Protein AF-A0A3A8Z1M3-F1 (afdb_monomer_lite)

Structure (mmCIF, N/CA/C/O backbone):
data_AF-A0A3A8Z1M3-F1
#
_entry.id   AF-A0A3A8Z1M3-F1
#
loop_
_atom_site.group_PDB
_atom_site.id
_atom_site.type_symbol
_atom_site.label_atom_id
_atom_site.label_alt_id
_atom_site.label_comp_id
_atom_site.label_asym_id
_atom_site.label_entity_id
_atom_site.label_seq_id
_atom_site.pdbx_PDB_ins_code
_atom_site.Cartn_x
_atom_site.Cartn_y
_atom_site.Cartn_z
_atom_site.occupancy
_atom_site.B_iso_or_equiv
_atom_site.auth_seq_id
_atom_site.auth_comp_id
_atom_site.auth_asym_id
_atom_site.auth_atom_id
_atom_site.pdbx_PDB_model_num
ATOM 1 N N . MET A 1 1 ? -2.201 -21.853 22.197 1.00 28.38 1 MET A N 1
ATOM 2 C CA . MET A 1 1 ? -1.448 -22.737 21.270 1.00 28.38 1 MET A CA 1
ATOM 3 C C . MET A 1 1 ? -2.271 -23.208 20.058 1.00 28.38 1 MET A C 1
ATOM 5 O O . MET A 1 1 ? -1.716 -23.280 18.970 1.00 28.38 1 MET A O 1
ATOM 9 N N . TYR A 1 2 ? -3.587 -23.453 20.183 1.00 26.78 2 TYR A N 1
ATOM 10 C CA . TYR A 1 2 ? -4.457 -23.833 19.049 1.00 26.78 2 TYR A CA 1
ATOM 11 C C . TYR A 1 2 ? -4.751 -22.705 18.032 1.00 26.78 2 TYR A C 1
ATOM 13 O O . TYR A 1 2 ? -4.869 -22.985 16.842 1.00 26.78 2 TYR A O 1
ATOM 21 N N . ALA A 1 3 ? -4.785 -21.434 18.453 1.00 31.56 3 ALA A N 1
ATOM 22 C CA . ALA A 1 3 ? -4.978 -20.292 17.544 1.00 31.56 3 ALA A CA 1
ATOM 23 C C . ALA A 1 3 ? -3.775 -20.048 16.606 1.00 31.56 3 ALA A C 1
ATOM 25 O O . ALA A 1 3 ? -3.943 -19.676 15.446 1.00 31.56 3 ALA A O 1
ATOM 26 N N . PHE A 1 4 ? -2.560 -20.353 17.077 1.00 35.09 4 PHE A N 1
ATOM 27 C CA . PHE A 1 4 ? -1.316 -20.160 16.325 1.00 35.09 4 PHE A CA 1
ATOM 28 C C . PHE A 1 4 ? -1.238 -21.070 15.085 1.00 35.09 4 PHE A C 1
ATOM 30 O O . PHE A 1 4 ? -0.719 -20.670 14.054 1.00 35.09 4 PHE A O 1
ATOM 37 N N . LYS A 1 5 ? -1.815 -22.281 15.138 1.00 34.81 5 LYS A N 1
ATOM 38 C CA . LYS A 1 5 ? -1.786 -23.246 14.020 1.00 34.81 5 LYS A CA 1
ATOM 39 C C . LYS A 1 5 ? -2.805 -22.964 12.902 1.00 34.81 5 LYS A C 1
ATOM 41 O O . LYS A 1 5 ? -2.634 -23.504 11.811 1.00 34.81 5 LYS A O 1
ATOM 46 N N . ARG A 1 6 ? -3.850 -22.152 13.135 1.00 45.94 6 ARG A N 1
ATOM 47 C CA . ARG A 1 6 ? -4.856 -21.818 12.102 1.00 45.94 6 ARG A CA 1
ATOM 48 C C . ARG A 1 6 ? -4.447 -20.638 11.224 1.00 45.94 6 ARG A C 1
ATOM 50 O O . ARG A 1 6 ? -4.694 -20.715 10.026 1.00 45.94 6 ARG A O 1
ATOM 57 N N . LYS A 1 7 ? -3.783 -19.612 11.781 1.00 49.59 7 LYS A N 1
ATOM 58 C CA . LYS A 1 7 ? -3.344 -18.441 11.000 1.00 49.59 7 LYS A CA 1
ATOM 59 C C . LYS A 1 7 ? -2.420 -18.852 9.845 1.00 49.59 7 LYS A C 1
ATOM 61 O O . LYS A 1 7 ? -2.692 -18.469 8.723 1.00 49.59 7 LYS A O 1
ATOM 66 N N . TYR A 1 8 ? -1.429 -19.725 10.055 1.00 49.62 8 TYR A N 1
ATOM 67 C CA . TYR A 1 8 ? -0.334 -19.904 9.081 1.00 49.62 8 TYR A CA 1
ATOM 68 C C . TYR A 1 8 ? -0.467 -21.036 8.038 1.00 49.62 8 TYR A C 1
ATOM 70 O O . TYR A 1 8 ? 0.373 -21.132 7.144 1.00 49.62 8 TYR A O 1
ATOM 78 N N . LYS A 1 9 ? -1.499 -21.895 8.094 1.00 42.62 9 LYS A N 1
ATOM 79 C CA . LYS A 1 9 ? -1.641 -23.015 7.131 1.00 42.62 9 LYS A CA 1
ATOM 80 C C . LYS A 1 9 ? -2.052 -22.561 5.725 1.00 42.62 9 LYS A C 1
ATOM 82 O O . LYS A 1 9 ? -1.455 -23.002 4.751 1.00 42.62 9 LYS A O 1
ATOM 87 N N . PHE A 1 10 ? -3.033 -21.664 5.626 1.00 46.94 10 PHE A N 1
ATOM 88 C CA . PHE A 1 10 ? -3.436 -21.053 4.349 1.00 46.94 10 PHE A CA 1
ATOM 89 C C . PHE A 1 10 ? -2.338 -20.146 3.780 1.00 46.94 10 PHE A C 1
ATOM 91 O O . PHE A 1 10 ? -2.154 -20.053 2.575 1.00 46.94 10 PHE A O 1
ATOM 98 N N . ILE A 1 11 ? -1.575 -19.533 4.679 1.00 47.22 11 ILE A N 1
ATOM 99 C CA . ILE A 1 11 ? -0.516 -18.562 4.426 1.00 47.22 11 ILE A CA 1
ATOM 100 C C . ILE A 1 11 ? 0.724 -19.195 3.788 1.00 47.22 11 ILE A C 1
ATOM 102 O O . ILE A 1 11 ? 1.218 -18.682 2.789 1.00 47.22 11 ILE A O 1
ATOM 106 N N . LEU A 1 12 ? 1.210 -20.320 4.325 1.00 51.12 12 LEU A N 1
ATOM 107 C CA . LEU A 1 12 ? 2.317 -21.062 3.714 1.00 51.12 12 LEU A CA 1
ATOM 108 C C . LEU A 1 12 ? 1.928 -21.530 2.304 1.00 51.12 12 LEU A C 1
ATOM 110 O O . LEU A 1 12 ? 2.714 -21.400 1.373 1.00 51.12 12 LEU A O 1
ATOM 114 N N . GLY A 1 13 ? 0.683 -21.994 2.139 1.00 48.50 13 GLY A N 1
ATOM 115 C CA . GLY A 1 13 ? 0.117 -22.337 0.834 1.00 48.50 13 GLY A CA 1
ATOM 116 C C . GLY A 1 13 ? 0.082 -21.152 -0.133 1.00 48.50 13 GLY A C 1
ATOM 117 O O . GLY A 1 13 ? 0.336 -21.335 -1.313 1.00 48.50 13 GLY A O 1
ATOM 118 N N . LEU A 1 14 ? -0.152 -19.934 0.357 1.00 50.59 14 LEU A N 1
ATOM 119 C CA . LEU A 1 14 ? -0.207 -18.716 -0.456 1.00 50.59 14 LEU A CA 1
ATOM 120 C C . LEU A 1 14 ? 1.179 -18.178 -0.830 1.00 50.59 14 LEU A C 1
ATOM 122 O O . LEU A 1 14 ? 1.361 -17.753 -1.962 1.00 50.59 14 LEU A O 1
ATOM 126 N N . VAL A 1 15 ? 2.170 -18.257 0.065 1.00 53.66 15 VAL A N 1
ATOM 127 C CA . VAL A 1 15 ? 3.585 -17.991 -0.270 1.00 53.66 15 VAL A CA 1
ATOM 128 C C . VAL A 1 15 ? 4.061 -18.971 -1.340 1.00 53.66 15 VAL A C 1
ATOM 130 O O . VAL A 1 15 ? 4.684 -18.567 -2.316 1.00 53.66 15 VAL A O 1
ATOM 133 N N . ILE A 1 16 ? 3.692 -20.247 -1.200 1.00 54.50 16 ILE A N 1
ATOM 134 C CA . ILE A 1 16 ? 3.940 -21.270 -2.216 1.00 54.50 16 ILE A CA 1
ATOM 135 C C . ILE A 1 16 ? 3.214 -20.919 -3.524 1.00 54.50 16 ILE A C 1
ATOM 137 O O . ILE A 1 16 ? 3.836 -20.995 -4.572 1.00 54.50 16 ILE A O 1
ATOM 141 N N . ILE A 1 17 ? 1.955 -20.466 -3.492 1.00 54.53 17 ILE A N 1
ATOM 142 C CA . ILE A 1 17 ? 1.231 -20.012 -4.694 1.00 54.53 17 ILE A CA 1
ATOM 143 C C . ILE A 1 17 ? 1.895 -18.784 -5.320 1.00 54.53 17 ILE A C 1
ATOM 145 O O . ILE A 1 17 ? 1.982 -18.743 -6.533 1.00 54.53 17 ILE A O 1
ATOM 149 N N . ILE A 1 18 ? 2.398 -17.815 -4.550 1.00 54.50 18 ILE A N 1
ATOM 150 C CA . ILE A 1 18 ? 3.091 -16.630 -5.085 1.00 54.50 18 ILE A CA 1
ATOM 151 C C . ILE A 1 18 ? 4.386 -17.052 -5.786 1.00 54.50 18 ILE A C 1
ATOM 153 O O . ILE A 1 18 ? 4.597 -16.667 -6.933 1.00 54.50 18 ILE A O 1
ATOM 157 N N . ILE A 1 19 ? 5.187 -17.914 -5.151 1.00 54.44 19 ILE A N 1
ATOM 158 C CA . ILE A 1 19 ? 6.416 -18.476 -5.731 1.00 54.44 19 ILE A CA 1
ATOM 159 C C . ILE A 1 19 ? 6.102 -19.320 -6.980 1.00 54.44 19 ILE A C 1
ATOM 161 O O . ILE A 1 19 ? 6.768 -19.173 -7.999 1.00 54.44 19 ILE A O 1
ATOM 165 N N . ILE A 1 20 ? 5.062 -20.163 -6.941 1.00 51.91 20 ILE A N 1
ATOM 166 C CA . ILE A 1 20 ? 4.634 -20.998 -8.078 1.00 51.91 20 ILE A CA 1
ATOM 167 C C . ILE A 1 20 ? 4.018 -20.152 -9.198 1.00 51.91 20 ILE A C 1
ATOM 169 O O . ILE A 1 20 ? 4.255 -20.435 -10.360 1.00 51.91 20 ILE A O 1
ATOM 173 N N . SER A 1 21 ? 3.248 -19.108 -8.890 1.00 51.19 21 SER A N 1
ATOM 174 C CA . SER A 1 21 ? 2.603 -18.222 -9.876 1.00 51.19 21 SER A CA 1
ATOM 175 C C . SER A 1 21 ? 3.580 -17.288 -10.592 1.00 51.19 21 SER A C 1
ATOM 177 O O . SER A 1 21 ? 3.185 -16.575 -11.516 1.00 51.19 21 SER A O 1
ATOM 179 N N . ARG A 1 22 ? 4.836 -17.274 -10.134 1.00 59.62 22 ARG A N 1
ATOM 180 C CA . ARG A 1 22 ? 5.930 -16.451 -10.650 1.00 59.62 22 ARG A CA 1
ATOM 181 C C . ARG A 1 22 ? 7.193 -17.277 -10.921 1.00 59.62 22 ARG A C 1
ATOM 183 O O . ARG A 1 22 ? 8.314 -16.786 -10.806 1.00 59.62 22 ARG A O 1
ATOM 190 N N . TYR A 1 23 ? 7.002 -18.560 -11.237 1.00 53.59 23 TYR A N 1
ATOM 191 C CA . TYR A 1 23 ? 8.073 -19.509 -11.551 1.00 53.59 23 TYR A CA 1
ATOM 192 C C . TYR A 1 23 ? 8.936 -19.056 -12.741 1.00 53.59 23 TYR A C 1
ATOM 194 O O . TYR A 1 23 ? 10.113 -19.397 -12.820 1.00 53.59 23 TYR A O 1
ATOM 202 N N . ASP A 1 24 ? 8.351 -18.264 -13.636 1.00 51.91 24 ASP A N 1
ATOM 203 C CA . ASP A 1 24 ? 8.965 -17.621 -14.791 1.00 51.91 24 ASP A CA 1
ATOM 204 C C . ASP A 1 24 ? 10.125 -16.687 -14.412 1.00 51.91 24 ASP A C 1
ATOM 206 O O . ASP A 1 24 ? 11.154 -16.717 -15.083 1.00 51.91 24 ASP A O 1
ATOM 210 N N . LEU A 1 25 ? 10.036 -15.969 -13.285 1.00 57.38 25 LEU A N 1
ATOM 211 C CA . LEU A 1 25 ? 11.133 -15.129 -12.769 1.00 57.38 25 LEU A CA 1
ATOM 212 C C . LEU A 1 25 ? 12.350 -15.927 -12.282 1.00 57.38 25 LEU A C 1
ATOM 214 O O . LEU A 1 25 ? 13.434 -15.367 -12.156 1.00 57.38 25 LEU A O 1
ATOM 218 N N . ILE A 1 26 ? 12.173 -17.208 -11.951 1.00 55.25 26 ILE A N 1
ATOM 219 C CA . ILE A 1 26 ? 13.226 -18.061 -11.378 1.00 55.25 26 ILE A CA 1
ATOM 220 C C . ILE A 1 26 ? 13.802 -19.009 -12.437 1.00 55.25 26 ILE A C 1
ATOM 222 O O . ILE A 1 26 ? 14.974 -19.369 -12.364 1.00 55.25 26 ILE A O 1
ATOM 226 N N . LEU A 1 27 ? 12.985 -19.437 -13.404 1.00 51.84 27 LEU A N 1
ATOM 227 C CA . LEU A 1 27 ? 13.332 -20.505 -14.345 1.00 51.84 27 LEU A CA 1
ATOM 228 C C . LEU A 1 27 ? 13.769 -20.014 -15.735 1.00 51.84 27 LEU A C 1
ATOM 230 O O . LEU A 1 27 ? 14.362 -20.807 -16.462 1.00 51.84 27 LEU A O 1
ATOM 234 N N . PHE A 1 28 ? 13.518 -18.751 -16.105 1.00 52.72 28 PHE A N 1
ATOM 235 C CA . PHE A 1 28 ? 13.797 -18.230 -17.455 1.00 52.72 28 PHE A CA 1
ATOM 236 C C . PHE A 1 28 ? 14.440 -16.831 -17.454 1.00 52.72 28 PHE A C 1
ATOM 238 O O . PHE A 1 28 ? 13.950 -15.911 -18.104 1.00 52.72 28 PHE A O 1
ATOM 245 N N . SER A 1 29 ? 15.542 -16.657 -16.722 1.00 63.41 29 SER A N 1
ATOM 246 C CA . SER A 1 29 ? 16.314 -15.409 -16.695 1.00 63.41 29 SER A CA 1
ATOM 247 C C . SER A 1 29 ? 17.480 -15.442 -17.689 1.00 63.41 29 SER A C 1
ATOM 249 O O . SER A 1 29 ? 18.547 -15.983 -17.403 1.00 63.41 29 SER A O 1
ATOM 251 N N . GLU A 1 30 ? 17.280 -14.851 -18.869 1.00 71.56 30 GLU A N 1
ATOM 252 C CA . GLU A 1 30 ? 18.369 -14.557 -19.809 1.00 71.56 30 GLU A CA 1
ATOM 253 C C . GLU A 1 30 ? 19.013 -13.194 -19.485 1.00 71.56 30 GLU A C 1
ATOM 255 O O . GLU A 1 30 ? 18.323 -12.297 -18.989 1.00 71.56 30 GLU A O 1
ATOM 260 N N . PRO A 1 31 ? 20.322 -13.007 -19.741 1.00 79.56 31 PRO A N 1
ATOM 261 C CA . PRO A 1 31 ? 20.970 -11.709 -19.579 1.00 79.56 31 PRO A CA 1
ATOM 262 C C . PRO A 1 31 ? 20.366 -10.655 -20.518 1.00 79.56 31 PRO A C 1
ATOM 264 O O . PRO A 1 31 ? 20.176 -10.916 -21.706 1.00 79.56 31 PRO A O 1
ATOM 267 N N . MET A 1 32 ? 20.108 -9.456 -20.000 1.00 80.38 32 MET A N 1
ATOM 268 C CA . MET A 1 32 ? 19.535 -8.319 -20.720 1.00 80.38 32 MET A CA 1
ATOM 269 C C . MET A 1 32 ? 20.421 -7.079 -20.551 1.00 80.38 32 MET A C 1
ATOM 271 O O . MET A 1 32 ? 21.030 -6.867 -19.501 1.00 80.38 32 MET A O 1
ATOM 275 N N . ASP A 1 33 ? 20.467 -6.233 -21.581 1.00 84.88 33 ASP A N 1
ATOM 276 C CA . ASP A 1 33 ? 21.252 -4.988 -21.568 1.00 84.88 33 ASP A CA 1
ATOM 277 C C . ASP A 1 33 ? 20.508 -3.807 -20.914 1.00 84.88 33 ASP A C 1
ATOM 279 O O . ASP A 1 33 ? 21.064 -2.715 -20.775 1.00 84.88 33 ASP A O 1
ATOM 283 N N . ASP A 1 34 ? 19.264 -4.021 -20.480 1.00 82.00 34 ASP A N 1
ATOM 284 C CA . ASP A 1 34 ? 18.470 -3.033 -19.751 1.00 82.00 34 ASP A CA 1
ATOM 285 C C . ASP A 1 34 ? 19.037 -2.776 -18.344 1.00 82.00 34 ASP A C 1
ATOM 287 O O . ASP A 1 34 ? 19.705 -3.620 -17.740 1.00 82.00 34 ASP A O 1
ATOM 291 N N . ARG A 1 35 ? 18.772 -1.585 -17.793 1.00 81.19 35 ARG A N 1
ATOM 292 C CA . ARG A 1 35 ? 19.276 -1.206 -16.461 1.00 81.19 35 ARG A CA 1
ATOM 293 C C . ARG A 1 35 ? 18.534 -1.960 -15.360 1.00 81.19 35 ARG A C 1
ATOM 295 O O . ARG A 1 35 ? 17.362 -2.307 -15.506 1.00 81.19 35 ARG A O 1
ATOM 302 N N . VAL A 1 36 ? 19.166 -2.117 -14.198 1.00 82.44 36 VAL A N 1
ATOM 303 C CA . VAL A 1 36 ? 18.581 -2.852 -13.063 1.00 82.44 36 VAL A CA 1
ATOM 304 C C . VAL A 1 36 ? 17.230 -2.272 -12.634 1.00 82.44 36 VAL A C 1
ATOM 306 O O . VAL A 1 36 ? 16.296 -3.030 -12.375 1.00 82.44 36 VAL A O 1
ATOM 309 N N . GLY A 1 37 ? 17.093 -0.943 -12.559 1.00 75.12 37 GLY A N 1
ATOM 310 C CA . GLY A 1 37 ? 15.830 -0.310 -12.175 1.00 75.12 37 GLY A CA 1
ATOM 311 C C . GLY A 1 37 ? 14.710 -0.579 -13.183 1.00 75.12 37 GLY A C 1
ATOM 312 O O . GLY A 1 37 ? 13.558 -0.771 -12.797 1.00 75.12 37 GLY A O 1
ATOM 313 N N . GLU A 1 38 ? 15.056 -0.652 -14.466 1.00 74.31 38 GLU A N 1
ATOM 314 C CA . GLU A 1 38 ? 14.135 -0.937 -15.567 1.00 74.31 38 GLU A CA 1
ATOM 315 C C . GLU A 1 38 ? 13.658 -2.390 -15.519 1.00 74.31 38 GLU A C 1
ATOM 317 O O . GLU A 1 38 ? 12.454 -2.648 -15.539 1.00 74.31 38 GLU A O 1
ATOM 322 N N . LEU A 1 39 ? 14.593 -3.325 -15.339 1.00 77.81 39 LEU A N 1
ATOM 323 C CA . LEU A 1 39 ? 14.308 -4.750 -15.181 1.00 77.81 39 LEU A CA 1
ATOM 324 C C . LEU A 1 39 ? 13.508 -5.041 -13.910 1.00 77.81 39 LEU A C 1
ATOM 326 O O . LEU A 1 39 ? 12.582 -5.846 -13.933 1.00 77.81 39 LEU A O 1
ATOM 330 N N . PHE A 1 40 ? 13.797 -4.352 -12.803 1.00 78.81 40 PHE A N 1
ATOM 331 C CA . PHE A 1 40 ? 13.006 -4.450 -11.575 1.00 78.81 40 PHE A CA 1
ATOM 332 C C . PHE A 1 40 ? 11.542 -4.068 -11.823 1.00 78.81 40 PHE A C 1
ATOM 334 O O . PHE A 1 40 ? 10.633 -4.813 -11.447 1.00 78.81 40 PHE A O 1
ATOM 341 N N . LEU A 1 41 ? 11.312 -2.927 -12.479 1.00 72.50 41 LEU A N 1
ATOM 342 C CA . LEU A 1 41 ? 9.966 -2.478 -12.824 1.00 72.50 41 LEU A CA 1
ATOM 343 C C . LEU A 1 41 ? 9.291 -3.450 -13.792 1.00 72.50 41 LEU A C 1
ATOM 345 O O . LEU A 1 41 ? 8.122 -3.781 -13.601 1.00 72.50 41 LEU A O 1
ATOM 349 N N . MET A 1 42 ? 10.027 -3.953 -14.782 1.00 71.94 42 MET A N 1
ATOM 350 C CA . MET A 1 42 ? 9.508 -4.912 -15.748 1.00 71.94 42 MET A CA 1
ATOM 351 C C . MET A 1 42 ? 9.086 -6.223 -15.100 1.00 71.94 42 MET A C 1
ATOM 353 O O . MET A 1 42 ? 7.985 -6.702 -15.359 1.00 71.94 42 MET A O 1
ATOM 357 N N . HIS A 1 43 ? 9.906 -6.770 -14.211 1.00 73.44 43 HIS A N 1
ATOM 358 C CA . HIS A 1 43 ? 9.587 -7.993 -13.486 1.00 73.44 43 HIS A CA 1
ATOM 359 C C . HIS A 1 43 ? 8.400 -7.809 -12.536 1.00 73.44 43 HIS A C 1
ATOM 361 O O . HIS A 1 43 ? 7.571 -8.708 -12.408 1.00 73.44 43 HIS A O 1
ATOM 367 N N . PHE A 1 44 ? 8.299 -6.660 -11.864 1.00 70.38 44 PHE A N 1
ATOM 368 C CA . PHE A 1 44 ? 7.235 -6.428 -10.888 1.00 70.38 44 PHE A CA 1
ATOM 369 C C . PHE A 1 44 ? 5.884 -6.072 -11.533 1.00 70.38 44 PHE A C 1
ATOM 371 O O . PHE A 1 44 ? 4.839 -6.526 -11.065 1.00 70.38 44 PHE A O 1
ATOM 378 N N . PHE A 1 45 ? 5.892 -5.281 -12.610 1.00 61.06 45 PHE A N 1
ATOM 379 C CA . PHE A 1 45 ? 4.682 -4.784 -13.278 1.00 61.06 45 PHE A CA 1
ATOM 380 C C . PHE A 1 45 ? 4.338 -5.515 -14.586 1.00 61.06 45 PHE A C 1
ATOM 382 O O . PHE A 1 45 ? 3.257 -5.302 -15.129 1.00 61.06 45 PHE A O 1
ATOM 389 N N . GLY A 1 46 ? 5.219 -6.382 -15.092 1.00 57.19 46 GLY A N 1
ATOM 390 C CA . GLY A 1 46 ? 5.001 -7.145 -16.323 1.00 57.19 46 GLY A CA 1
ATOM 391 C C . GLY A 1 46 ? 5.050 -6.300 -17.603 1.00 57.19 46 GLY A C 1
ATOM 392 O O . GLY A 1 46 ? 4.213 -6.497 -18.481 1.00 57.19 46 GLY A O 1
ATOM 393 N N . GLY A 1 47 ? 5.966 -5.329 -17.723 1.00 50.94 47 GLY A N 1
ATOM 394 C CA . GLY A 1 47 ? 6.040 -4.448 -18.904 1.00 50.94 47 GLY A CA 1
ATOM 395 C C . GLY A 1 47 ? 7.382 -3.740 -19.116 1.00 50.94 47 GLY A C 1
ATOM 396 O O . GLY A 1 47 ? 8.172 -3.631 -18.191 1.00 50.94 47 GLY A O 1
ATOM 397 N N . SER A 1 48 ? 7.658 -3.242 -20.326 1.00 42.19 48 SER A N 1
ATOM 398 C CA . SER A 1 48 ? 8.947 -2.601 -20.654 1.00 42.19 48 SER A CA 1
ATOM 399 C C . SER A 1 48 ? 9.109 -1.197 -20.052 1.00 42.19 48 SER A C 1
ATOM 401 O O . SER A 1 48 ? 8.135 -0.460 -19.866 1.00 42.19 48 SER A O 1
ATOM 403 N N . TYR A 1 49 ? 10.353 -0.772 -19.811 1.00 41.88 49 TYR A N 1
ATOM 404 C CA . TYR A 1 49 ? 10.665 0.637 -19.555 1.00 41.88 49 TYR A CA 1
ATOM 405 C C . TYR A 1 49 ? 10.345 1.468 -20.809 1.00 41.88 49 TYR A C 1
ATOM 407 O O . TYR A 1 49 ? 10.636 1.051 -21.926 1.00 41.88 49 TYR A O 1
ATOM 415 N N . LYS A 1 50 ? 9.679 2.621 -20.635 1.00 44.00 50 LYS A N 1
ATOM 416 C CA . LYS A 1 50 ? 8.931 3.386 -21.672 1.00 44.00 50 LYS A CA 1
ATOM 417 C C . LYS A 1 50 ? 7.591 2.790 -22.131 1.00 44.00 50 LYS A C 1
ATOM 419 O O . LYS A 1 50 ? 6.865 3.472 -22.848 1.00 44.00 50 LYS A O 1
ATOM 424 N N . MET A 1 51 ? 7.213 1.615 -21.630 1.00 50.19 51 MET A N 1
ATOM 425 C CA . MET A 1 51 ? 5.827 1.140 -21.560 1.00 50.19 51 MET A CA 1
ATOM 426 C C . MET A 1 51 ? 5.065 1.059 -22.884 1.00 50.19 51 MET A C 1
ATOM 428 O O . MET A 1 51 ? 3.988 1.635 -23.032 1.00 50.19 51 MET A O 1
ATOM 432 N N . GLU A 1 52 ? 5.549 0.254 -23.825 1.00 46.16 52 GLU A N 1
ATOM 433 C CA . GLU A 1 52 ? 4.723 -0.099 -24.990 1.00 46.16 52 GLU A CA 1
ATOM 434 C C . GLU A 1 52 ? 3.620 -1.113 -24.632 1.00 46.16 52 GLU A C 1
ATOM 436 O O . GLU A 1 52 ? 2.573 -1.143 -25.279 1.00 46.16 52 GLU A O 1
ATOM 441 N N . LYS A 1 53 ? 3.819 -1.926 -23.580 1.00 48.78 53 LYS A N 1
ATOM 442 C CA . LYS A 1 53 ? 2.848 -2.908 -23.065 1.00 48.78 53 LYS A CA 1
ATOM 443 C C . LYS A 1 53 ? 3.028 -3.066 -21.555 1.00 48.78 53 LYS A C 1
ATOM 445 O O . LYS A 1 53 ? 4.064 -3.562 -21.125 1.00 48.78 53 LYS A O 1
ATOM 450 N N . LEU A 1 54 ? 2.050 -2.641 -20.757 1.00 50.94 54 LEU A N 1
ATOM 451 C CA . LEU A 1 54 ? 2.033 -2.871 -19.310 1.00 50.94 54 LEU A CA 1
ATOM 452 C C . LEU A 1 54 ? 0.982 -3.927 -18.978 1.00 50.94 54 LEU A C 1
ATOM 454 O O . LEU A 1 54 ? -0.201 -3.716 -19.256 1.00 50.94 54 LEU A O 1
ATOM 458 N N . ASP A 1 55 ? 1.389 -5.044 -18.373 1.00 55.84 55 ASP A N 1
ATOM 459 C CA . ASP A 1 55 ? 0.442 -6.047 -17.892 1.00 55.84 55 ASP A CA 1
ATOM 460 C C . ASP A 1 55 ? -0.059 -5.697 -16.478 1.00 55.84 55 ASP A C 1
ATOM 462 O O . ASP A 1 55 ? 0.420 -6.152 -15.434 1.00 55.84 55 ASP A O 1
ATOM 466 N N . MET A 1 56 ? -1.090 -4.852 -16.444 1.00 53.62 56 MET A N 1
ATOM 467 C CA . MET A 1 56 ? -1.747 -4.407 -15.210 1.00 53.62 56 MET A CA 1
ATOM 468 C C . MET A 1 56 ? -2.284 -5.583 -14.368 1.00 53.62 56 MET A C 1
ATOM 470 O O . MET A 1 56 ? -2.444 -5.436 -13.156 1.00 53.62 56 MET A O 1
ATOM 474 N N . SER A 1 57 ? -2.545 -6.757 -14.962 1.00 54.75 57 SER A N 1
ATOM 475 C CA . SER A 1 57 ? -3.022 -7.934 -14.224 1.00 54.75 57 SER A CA 1
ATOM 476 C C . SER A 1 57 ? -1.924 -8.524 -13.331 1.00 54.75 57 SER A C 1
ATOM 478 O O . SER A 1 57 ? -2.165 -8.808 -12.153 1.00 54.75 57 SER A O 1
ATOM 480 N N . LEU A 1 58 ? -0.689 -8.593 -13.843 1.00 59.06 58 LEU A N 1
ATOM 481 C CA . LEU A 1 58 ? 0.506 -8.987 -13.095 1.00 59.06 58 LEU A CA 1
ATOM 482 C C . LEU A 1 58 ? 0.777 -8.031 -11.928 1.00 59.06 58 LEU A C 1
ATOM 484 O O . LEU A 1 58 ? 1.038 -8.481 -10.809 1.00 59.06 58 LEU A O 1
ATOM 488 N N . SER A 1 59 ? 0.604 -6.736 -12.187 1.00 58.59 59 SER A N 1
ATOM 489 C CA . SER A 1 59 ? 0.769 -5.645 -11.223 1.00 58.59 59 SER A CA 1
ATOM 490 C C . SER A 1 59 ? -0.218 -5.740 -10.051 1.00 58.59 59 SER A C 1
ATOM 492 O O . SER A 1 59 ? 0.160 -5.617 -8.886 1.00 58.59 59 SER A O 1
ATOM 494 N N . VAL A 1 60 ? -1.497 -6.007 -10.338 1.00 61.31 60 VAL A N 1
ATOM 495 C CA . VAL A 1 60 ? -2.540 -6.189 -9.314 1.00 61.31 60 VAL A CA 1
ATOM 496 C C . VAL A 1 60 ? -2.269 -7.433 -8.476 1.00 61.31 60 VAL A C 1
ATOM 498 O O . VAL A 1 60 ? -2.380 -7.376 -7.255 1.00 61.31 60 VAL A O 1
ATOM 501 N N . VAL A 1 61 ? -1.870 -8.546 -9.095 1.00 61.44 61 VAL A N 1
ATOM 502 C CA . VAL A 1 61 ? -1.499 -9.767 -8.363 1.00 61.44 61 VAL A CA 1
ATOM 503 C C . VAL A 1 61 ? -0.288 -9.517 -7.455 1.00 61.44 61 VAL A C 1
ATOM 505 O O . VAL A 1 61 ? -0.306 -9.942 -6.301 1.00 61.44 61 VAL A O 1
ATOM 508 N N . GLY A 1 62 ? 0.717 -8.767 -7.920 1.00 64.00 62 GLY A N 1
ATOM 509 C CA . GLY A 1 62 ? 1.873 -8.367 -7.108 1.00 64.00 62 GLY A CA 1
ATOM 510 C C . GLY A 1 62 ? 1.497 -7.480 -5.915 1.00 64.00 62 GLY A C 1
ATOM 511 O O . GLY A 1 62 ? 1.972 -7.702 -4.797 1.00 64.00 62 GLY A O 1
ATOM 512 N N . LEU A 1 63 ? 0.585 -6.523 -6.123 1.00 69.69 63 LEU A N 1
ATOM 513 C CA . LEU A 1 63 ? 0.037 -5.660 -5.070 1.00 69.69 63 LEU A CA 1
ATOM 514 C C . LEU A 1 63 ? -0.752 -6.450 -4.023 1.00 69.69 63 LEU A C 1
ATOM 516 O O . LEU A 1 63 ? -0.594 -6.227 -2.821 1.00 69.69 63 LEU A O 1
ATOM 520 N N . LEU A 1 64 ? -1.569 -7.402 -4.471 1.00 67.06 64 LEU A N 1
ATOM 521 C CA . LEU A 1 64 ? -2.326 -8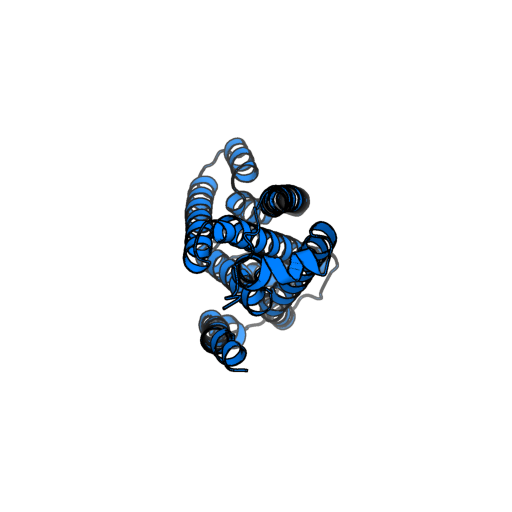.284 -3.588 1.00 67.06 64 LEU A CA 1
ATOM 522 C C . LEU A 1 64 ? -1.404 -9.202 -2.795 1.00 67.06 64 LEU A C 1
ATOM 524 O O . LEU A 1 64 ? -1.595 -9.339 -1.589 1.00 67.06 64 LEU A O 1
ATOM 528 N N . GLY A 1 65 ? -0.382 -9.772 -3.439 1.00 67.38 65 GLY A N 1
ATOM 529 C CA . GLY A 1 65 ? 0.644 -10.570 -2.771 1.00 67.38 65 GLY A CA 1
ATOM 530 C C . GLY A 1 65 ? 1.271 -9.817 -1.599 1.00 67.38 65 GLY A C 1
ATOM 531 O O . GLY A 1 65 ? 1.377 -10.366 -0.505 1.00 67.38 65 GLY A O 1
ATOM 532 N N . ASN A 1 66 ? 1.569 -8.528 -1.780 1.00 72.06 66 ASN A N 1
ATOM 533 C CA . ASN A 1 66 ? 2.130 -7.700 -0.716 1.00 72.06 66 ASN A CA 1
ATOM 534 C C . ASN A 1 66 ? 1.167 -7.501 0.470 1.00 72.06 66 ASN A C 1
ATOM 536 O O . ASN A 1 66 ? 1.550 -7.693 1.626 1.00 72.06 66 ASN A O 1
ATOM 540 N N . ILE A 1 67 ? -0.103 -7.178 0.189 1.00 70.44 67 ILE A N 1
ATOM 541 C CA . ILE A 1 67 ? -1.135 -7.036 1.228 1.00 70.44 67 ILE A CA 1
ATOM 542 C C . ILE A 1 67 ? -1.298 -8.347 1.994 1.00 70.44 67 ILE A C 1
ATOM 544 O O . ILE A 1 67 ? -1.301 -8.336 3.224 1.00 70.44 67 ILE A O 1
ATOM 548 N N . TYR A 1 68 ? -1.389 -9.476 1.287 1.00 69.12 68 TYR A N 1
ATOM 549 C CA . TYR A 1 68 ? -1.493 -10.782 1.924 1.00 69.12 68 TYR A CA 1
ATOM 550 C C . TYR A 1 68 ? -0.299 -11.042 2.830 1.00 69.12 68 TYR A C 1
ATOM 552 O O . TYR A 1 68 ? -0.529 -11.341 3.995 1.00 69.12 68 TYR A O 1
ATOM 560 N N . ILE A 1 69 ? 0.938 -10.864 2.341 1.00 66.81 69 ILE A N 1
ATOM 561 C CA . ILE A 1 69 ? 2.160 -11.100 3.121 1.00 66.81 69 ILE A CA 1
ATOM 562 C C . ILE A 1 69 ? 2.181 -10.239 4.391 1.00 66.81 69 ILE A C 1
ATOM 564 O O . ILE A 1 69 ? 2.471 -10.741 5.476 1.00 66.81 69 ILE A O 1
ATOM 568 N N . ALA A 1 70 ? 1.826 -8.960 4.299 1.00 69.06 70 ALA A N 1
ATOM 569 C CA . ALA A 1 70 ? 1.798 -8.087 5.467 1.00 69.06 70 ALA A CA 1
ATOM 570 C C . ALA A 1 70 ? 0.691 -8.467 6.472 1.00 69.06 70 ALA A C 1
ATOM 572 O O . ALA A 1 70 ? 0.923 -8.441 7.683 1.00 69.06 70 ALA A O 1
ATOM 573 N N . LEU A 1 71 ? -0.480 -8.903 5.996 1.00 67.19 71 LEU A N 1
ATOM 574 C CA . LEU A 1 71 ? -1.560 -9.430 6.840 1.00 67.19 71 LEU A CA 1
ATOM 575 C C . LEU A 1 71 ? -1.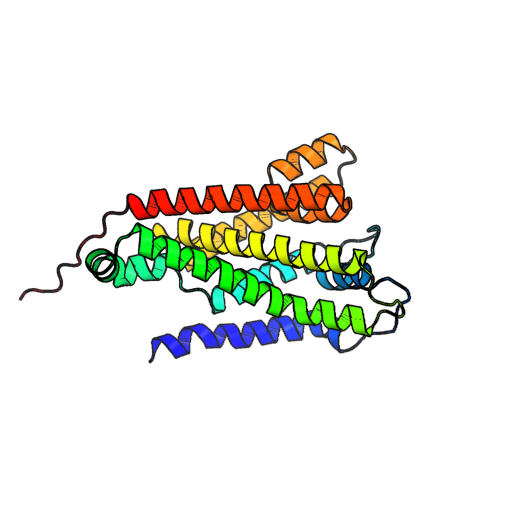186 -10.737 7.565 1.00 67.19 71 LEU A C 1
ATOM 577 O O . LEU A 1 71 ? -1.810 -11.057 8.577 1.00 67.19 71 LEU A O 1
ATOM 581 N N . LEU A 1 72 ? -0.178 -11.484 7.091 1.00 65.62 72 LEU A N 1
ATOM 582 C CA . LEU A 1 72 ? 0.315 -12.691 7.776 1.00 65.62 72 LEU A CA 1
ATOM 583 C C . LEU A 1 72 ? 1.000 -12.355 9.098 1.00 65.62 72 LEU A C 1
ATOM 585 O O . LEU A 1 72 ? 0.922 -13.130 10.048 1.00 65.62 72 LEU A O 1
ATOM 589 N N . PHE A 1 73 ? 1.709 -11.227 9.123 1.00 64.12 73 PHE A N 1
ATOM 590 C CA . PHE A 1 73 ? 2.540 -10.817 10.249 1.00 64.12 73 PHE A CA 1
ATOM 591 C C . PHE A 1 73 ? 1.856 -9.771 11.132 1.00 64.12 73 PHE A C 1
ATOM 593 O O . PHE A 1 73 ? 2.212 -9.633 12.300 1.00 64.12 73 PHE A O 1
ATOM 600 N N . CYS A 1 74 ? 0.875 -9.039 10.598 1.00 66.12 74 CYS A N 1
ATOM 601 C CA . CYS A 1 74 ? 0.209 -7.979 11.336 1.00 66.12 74 CYS A CA 1
ATOM 602 C C . CYS A 1 74 ? -0.789 -8.525 12.368 1.00 66.12 74 CYS A C 1
ATOM 604 O O . CYS A 1 74 ? -1.669 -9.332 12.063 1.00 66.12 74 CYS A O 1
ATOM 606 N N . ASP A 1 75 ? -0.715 -8.000 13.590 1.00 65.12 75 ASP A N 1
ATOM 607 C CA . ASP A 1 75 ? -1.798 -8.143 14.557 1.00 65.12 75 ASP A CA 1
ATOM 608 C C . ASP A 1 75 ? -2.994 -7.291 14.106 1.00 65.12 75 ASP A C 1
ATOM 610 O O . ASP A 1 75 ? -2.852 -6.084 13.883 1.00 65.12 75 ASP A O 1
ATOM 614 N N . TYR A 1 76 ? -4.181 -7.891 13.999 1.00 71.44 76 TYR A N 1
ATOM 615 C CA . TYR A 1 76 ? -5.397 -7.166 13.634 1.00 71.44 76 TYR A CA 1
ATOM 616 C C . TYR A 1 76 ? -5.903 -6.357 14.826 1.00 71.44 76 TYR A C 1
ATOM 618 O O . TYR A 1 76 ? -6.369 -6.899 15.826 1.00 71.44 76 TYR A O 1
ATOM 626 N N . LEU A 1 77 ? -5.856 -5.036 14.682 1.00 82.31 77 LEU A N 1
ATOM 627 C CA . LEU A 1 77 ? -6.369 -4.079 15.659 1.00 82.31 77 LEU A CA 1
ATOM 628 C C . LEU A 1 77 ? -7.854 -4.347 15.972 1.00 82.31 77 LEU A C 1
ATOM 630 O O . LEU A 1 77 ? -8.277 -4.281 17.123 1.00 82.31 77 LEU A O 1
ATOM 634 N N . SER A 1 78 ? -8.625 -4.704 14.945 1.00 76.00 78 SER A N 1
ATOM 635 C CA . SER A 1 78 ? -10.037 -5.087 15.048 1.00 76.00 78 SER A CA 1
ATOM 636 C C . SER A 1 78 ? -10.273 -6.385 15.833 1.00 76.00 78 SER A C 1
ATOM 638 O O . SER A 1 78 ? -11.179 -6.412 16.665 1.00 76.00 78 SER A O 1
ATOM 640 N N . GLU A 1 79 ? -9.451 -7.429 15.645 1.00 76.50 79 GLU A N 1
ATOM 641 C CA . GLU A 1 79 ? -9.528 -8.670 16.444 1.00 76.50 79 GLU A CA 1
ATOM 642 C C . GLU A 1 79 ? -9.259 -8.394 17.919 1.00 76.50 79 GLU A C 1
ATOM 644 O O . GLU A 1 79 ? -9.995 -8.869 18.782 1.00 76.50 79 GLU A O 1
ATOM 649 N N . ASP A 1 80 ? -8.232 -7.596 18.206 1.00 80.00 80 ASP A N 1
ATOM 650 C CA . ASP A 1 80 ? -7.857 -7.257 19.575 1.00 80.00 80 ASP A CA 1
ATOM 651 C C . ASP A 1 80 ? -8.972 -6.493 20.296 1.00 80.00 80 ASP A C 1
ATOM 653 O O . ASP A 1 80 ? -9.283 -6.807 21.444 1.00 80.00 80 ASP A O 1
ATOM 657 N N . ILE A 1 81 ? -9.602 -5.515 19.634 1.00 80.19 81 ILE A N 1
ATOM 658 C CA . ILE A 1 81 ? -10.715 -4.758 20.226 1.00 80.19 81 ILE A CA 1
ATOM 659 C C . ILE A 1 81 ? -11.930 -5.659 20.443 1.00 80.19 81 ILE A C 1
ATOM 661 O O . ILE A 1 81 ? -12.519 -5.621 21.521 1.00 80.19 81 ILE A O 1
ATOM 665 N N . LYS A 1 82 ? -12.289 -6.485 19.454 1.00 77.19 82 LYS A N 1
ATOM 666 C CA . LYS A 1 82 ? -13.470 -7.357 19.529 1.00 77.19 82 LYS A CA 1
ATOM 667 C C . LYS A 1 82 ? -13.309 -8.502 20.529 1.00 77.19 82 LYS A C 1
ATOM 669 O O . LYS A 1 82 ? -14.285 -8.883 21.162 1.00 77.19 82 LYS A O 1
ATOM 674 N N . GLY A 1 83 ? -12.103 -9.051 20.668 1.00 77.12 83 GLY A N 1
ATOM 675 C CA . GLY A 1 83 ? -11.831 -10.180 21.560 1.00 77.12 83 GLY A CA 1
ATOM 676 C C . GLY A 1 83 ? -11.403 -9.780 22.972 1.00 77.12 83 GLY A C 1
ATOM 677 O O . GLY A 1 83 ? -11.773 -10.447 23.934 1.00 77.12 83 GLY A O 1
ATOM 678 N N . TYR A 1 84 ? -10.615 -8.709 23.112 1.00 78.31 84 TYR A N 1
ATOM 679 C CA . TYR A 1 84 ? -9.925 -8.365 24.363 1.00 78.31 84 TYR A CA 1
ATOM 680 C C . TYR A 1 84 ? -9.950 -6.864 24.690 1.00 78.31 84 TYR A C 1
ATOM 682 O O . TYR A 1 84 ? -9.191 -6.417 25.556 1.00 78.31 84 TYR A O 1
ATOM 690 N N . GLY A 1 85 ? -10.799 -6.073 24.024 1.00 74.19 85 GLY A N 1
ATOM 691 C CA . GLY A 1 85 ? -10.792 -4.611 24.118 1.00 74.19 85 GLY A CA 1
ATOM 692 C C . GLY A 1 85 ? -10.877 -4.080 25.550 1.00 74.19 85 GLY A C 1
ATOM 693 O O . GLY A 1 85 ? -10.189 -3.116 25.888 1.00 74.19 85 GLY A O 1
ATOM 694 N N . GLU A 1 86 ? -11.654 -4.734 26.418 1.00 74.88 86 GLU A N 1
ATOM 695 C CA . GLU A 1 86 ? -11.802 -4.327 27.820 1.00 74.88 86 GLU A CA 1
ATOM 696 C C . GLU A 1 86 ? -10.494 -4.498 28.601 1.00 74.88 86 GLU A C 1
ATOM 698 O O . GLU A 1 86 ? -9.993 -3.557 29.222 1.00 74.88 86 GLU A O 1
ATOM 703 N N . LEU A 1 87 ? -9.889 -5.685 28.524 1.00 74.75 87 LEU A N 1
ATOM 704 C CA . LEU A 1 87 ? -8.617 -5.986 29.180 1.00 74.75 87 LEU A CA 1
ATOM 705 C C . LEU A 1 87 ? -7.505 -5.046 28.693 1.00 74.75 87 LEU A C 1
ATOM 707 O O . LEU A 1 87 ? -6.637 -4.628 29.459 1.00 74.75 87 LEU A O 1
ATOM 711 N N . ILE A 1 88 ? -7.529 -4.712 27.404 1.00 77.50 88 ILE A N 1
ATOM 712 C CA . ILE A 1 88 ? -6.561 -3.807 26.797 1.00 77.50 88 ILE A CA 1
ATOM 713 C C . ILE A 1 88 ? -6.738 -2.398 27.369 1.00 77.50 88 ILE A C 1
ATOM 715 O O . ILE A 1 88 ? -5.780 -1.836 27.902 1.00 77.50 88 ILE A O 1
ATOM 719 N N . PHE A 1 89 ? -7.942 -1.825 27.308 1.00 80.38 89 PHE A N 1
ATOM 720 C CA . PHE A 1 89 ? -8.159 -0.427 27.696 1.00 80.38 89 PHE A CA 1
ATOM 721 C C . PHE A 1 89 ? -8.184 -0.185 29.206 1.00 80.38 89 PHE A C 1
ATOM 723 O O . PHE A 1 89 ? -7.975 0.948 29.634 1.00 80.38 89 PHE A O 1
ATOM 730 N N . THR A 1 90 ? -8.355 -1.229 30.016 1.00 77.56 90 THR A N 1
ATOM 731 C CA . THR A 1 90 ? -8.160 -1.156 31.474 1.00 77.56 90 THR A CA 1
ATOM 732 C C . THR A 1 90 ? -6.682 -1.154 31.869 1.00 77.56 90 THR A C 1
ATOM 734 O O . THR A 1 90 ? -6.308 -0.518 32.852 1.00 77.56 90 THR A O 1
ATOM 737 N N . ARG A 1 91 ? -5.813 -1.832 31.105 1.00 77.75 91 ARG A N 1
ATOM 738 C CA . ARG A 1 91 ? -4.379 -1.974 31.424 1.00 77.75 91 ARG A CA 1
ATOM 739 C C . ARG A 1 91 ? -3.479 -0.952 30.743 1.00 77.75 91 ARG A C 1
ATOM 741 O O . ARG A 1 91 ? -2.357 -0.729 31.194 1.00 77.75 91 ARG A O 1
ATOM 748 N N . CYS A 1 92 ? -3.920 -0.351 29.643 1.00 82.62 92 CYS A N 1
ATOM 749 C CA . CYS A 1 92 ? -3.130 0.640 28.927 1.00 82.62 92 CYS A CA 1
ATOM 750 C C . CYS A 1 92 ? -3.991 1.753 28.331 1.00 82.62 92 CYS A C 1
ATOM 752 O O . CYS A 1 92 ? -5.141 1.564 27.947 1.00 82.62 92 CYS A O 1
ATOM 754 N N . SER A 1 93 ? -3.398 2.945 28.229 1.00 86.75 93 SER A N 1
ATOM 755 C CA . SER A 1 93 ? -4.052 4.079 27.584 1.00 86.75 93 SER A CA 1
ATOM 756 C C . SER A 1 93 ? -4.381 3.747 26.125 1.00 86.75 93 SER A C 1
ATOM 758 O O . SER A 1 93 ? -3.494 3.344 25.367 1.00 86.75 93 SER A O 1
ATOM 760 N N . ARG A 1 94 ? -5.637 3.985 25.725 1.00 87.56 94 ARG A N 1
ATOM 761 C CA . ARG A 1 94 ? -6.159 3.726 24.372 1.00 87.56 94 ARG A CA 1
ATOM 762 C C . ARG A 1 94 ? -5.266 4.316 23.277 1.00 87.56 94 ARG A C 1
ATOM 764 O O . ARG A 1 94 ? -4.986 3.637 22.296 1.00 87.56 94 ARG A O 1
ATOM 771 N N . ILE A 1 95 ? -4.749 5.535 23.473 1.00 89.06 95 ILE A N 1
ATOM 772 C CA . ILE A 1 95 ? -3.859 6.189 22.498 1.00 89.06 95 ILE A CA 1
ATOM 773 C C . ILE A 1 95 ? -2.486 5.518 22.409 1.00 89.06 95 ILE A C 1
ATOM 775 O O . ILE A 1 95 ? -1.970 5.332 21.312 1.00 89.06 95 ILE A O 1
ATOM 779 N N . ARG A 1 96 ? -1.906 5.096 23.543 1.00 89.75 96 ARG A N 1
ATOM 780 C CA . ARG A 1 96 ? -0.607 4.401 23.560 1.00 89.75 96 ARG A CA 1
ATOM 781 C C . ARG A 1 96 ? -0.713 3.033 22.897 1.00 89.75 96 ARG A C 1
ATOM 783 O O . ARG A 1 96 ? 0.163 2.656 22.125 1.00 89.75 96 ARG A O 1
ATOM 790 N N . TRP A 1 97 ? -1.792 2.307 23.181 1.00 89.88 97 TRP A N 1
ATOM 791 C CA . TRP A 1 97 ? -2.069 1.028 22.539 1.00 89.88 97 TRP A CA 1
ATOM 792 C C . TRP A 1 97 ? -2.268 1.184 21.031 1.00 89.88 97 TRP A C 1
ATOM 794 O O . TRP A 1 97 ? -1.624 0.480 20.254 1.00 89.88 97 TRP A O 1
ATOM 804 N N . PHE A 1 98 ? -3.088 2.156 20.624 1.00 91.12 98 PHE A N 1
ATOM 805 C CA . PHE A 1 98 ? -3.341 2.443 19.217 1.00 91.12 98 PHE A CA 1
ATOM 806 C C . PHE A 1 98 ? -2.048 2.799 18.478 1.00 91.12 98 PHE A C 1
ATOM 808 O O . PHE A 1 98 ? -1.733 2.182 17.465 1.00 91.12 98 PHE A O 1
ATOM 815 N N . ALA A 1 99 ? -1.244 3.715 19.029 1.00 91.38 99 ALA A N 1
ATOM 816 C CA . ALA A 1 99 ? 0.043 4.097 18.454 1.00 91.38 99 ALA A CA 1
ATOM 817 C C . ALA A 1 99 ? 0.990 2.896 18.311 1.00 91.38 99 ALA A C 1
ATOM 819 O O . ALA A 1 99 ? 1.604 2.723 17.261 1.00 91.38 99 ALA A O 1
ATOM 820 N N . LYS A 1 100 ? 1.063 2.016 19.323 1.00 90.25 100 LYS A N 1
ATOM 821 C CA . LYS A 1 100 ? 1.861 0.782 19.248 1.00 90.25 100 LYS A CA 1
ATOM 822 C C . LYS A 1 100 ? 1.396 -0.125 18.106 1.00 90.25 100 LYS A C 1
ATOM 824 O O . LYS A 1 100 ? 2.233 -0.677 17.395 1.00 90.25 100 LYS A O 1
ATOM 829 N N . LYS A 1 101 ? 0.083 -0.280 17.915 1.00 88.50 101 LYS A N 1
ATOM 830 C CA . LYS A 1 101 ? -0.479 -1.115 16.843 1.00 88.50 101 LYS A CA 1
ATOM 831 C C . LYS A 1 101 ? -0.258 -0.512 15.460 1.00 88.50 101 LYS A C 1
ATOM 833 O O . LYS A 1 101 ? 0.127 -1.235 14.544 1.00 88.50 101 LYS A O 1
ATOM 838 N N . VAL A 1 102 ? -0.408 0.802 15.320 1.00 91.06 102 VAL A N 1
ATOM 839 C CA . VAL A 1 102 ? -0.112 1.512 14.068 1.00 91.06 102 VAL A CA 1
ATOM 840 C C . VAL A 1 102 ? 1.370 1.392 13.713 1.00 91.06 102 VAL A C 1
ATOM 842 O O . VAL A 1 102 ? 1.685 1.011 12.592 1.00 91.06 102 VAL A O 1
ATOM 845 N N . LEU A 1 103 ? 2.284 1.606 14.666 1.00 90.56 103 LEU A N 1
ATOM 846 C CA . LEU A 1 103 ? 3.724 1.424 14.440 1.00 90.56 103 LEU A CA 1
ATOM 847 C C . LEU A 1 103 ? 4.078 -0.021 14.064 1.00 90.56 103 LEU A C 1
ATOM 849 O O . LEU A 1 103 ? 4.870 -0.241 13.151 1.00 90.56 103 LEU A O 1
ATOM 853 N N . GLY A 1 104 ? 3.457 -1.008 14.717 1.00 86.88 104 GLY A N 1
ATOM 854 C CA . GLY A 1 104 ? 3.592 -2.411 14.323 1.00 86.88 104 GLY A CA 1
ATOM 855 C C . GLY A 1 104 ? 3.127 -2.646 12.884 1.00 86.88 104 GLY A C 1
ATOM 856 O O . GLY A 1 104 ? 3.827 -3.286 12.108 1.00 86.88 104 GLY A O 1
ATOM 857 N N . THR A 1 105 ? 1.996 -2.055 12.496 1.00 88.56 105 THR A N 1
ATOM 858 C CA . THR A 1 105 ? 1.459 -2.148 11.128 1.00 88.56 105 THR A CA 1
ATOM 859 C C . THR A 1 105 ? 2.422 -1.549 10.102 1.00 88.56 105 THR A C 1
ATOM 861 O O . THR A 1 105 ? 2.635 -2.148 9.051 1.00 88.56 105 THR A O 1
ATOM 864 N N . VAL A 1 106 ? 3.055 -0.408 10.407 1.00 90.50 106 VAL A N 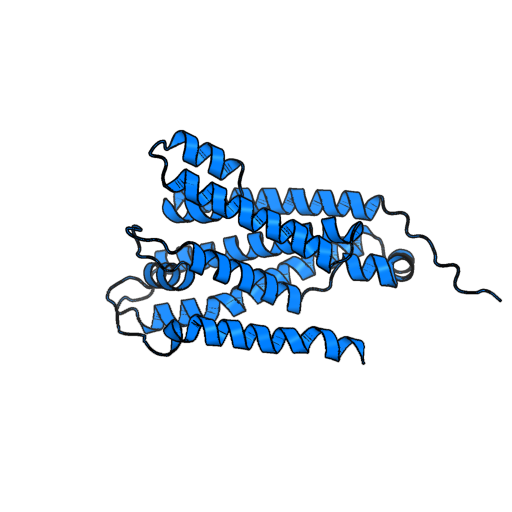1
ATOM 865 C CA . VAL A 1 106 ? 4.108 0.193 9.566 1.00 90.50 106 VAL A CA 1
ATOM 866 C C . VAL A 1 106 ? 5.261 -0.794 9.368 1.00 90.50 106 VAL A C 1
ATOM 868 O O . VAL A 1 106 ? 5.650 -1.064 8.232 1.00 90.50 106 VAL A O 1
ATOM 871 N N . PHE A 1 107 ? 5.769 -1.383 10.454 1.00 86.88 107 PHE A N 1
ATOM 872 C CA . PHE A 1 107 ? 6.873 -2.343 10.396 1.00 86.88 107 PHE A CA 1
ATOM 873 C C . PHE A 1 107 ? 6.521 -3.594 9.579 1.00 86.88 107 PHE A C 1
ATOM 875 O O . PHE A 1 107 ? 7.286 -3.993 8.702 1.00 86.88 107 PHE A O 1
ATOM 882 N N . TYR A 1 108 ? 5.348 -4.187 9.808 1.00 83.06 108 TYR A N 1
ATOM 883 C CA . TYR A 1 108 ? 4.917 -5.377 9.071 1.00 83.06 108 TYR A CA 1
ATOM 884 C C . TYR A 1 108 ? 4.602 -5.090 7.601 1.00 83.06 108 TYR A C 1
ATOM 886 O O . TYR A 1 108 ? 4.846 -5.947 6.755 1.00 83.06 108 TYR A O 1
ATOM 894 N N . SER A 1 109 ? 4.139 -3.880 7.278 1.00 86.94 109 SER A N 1
ATOM 895 C CA . SER A 1 109 ? 3.958 -3.446 5.886 1.00 86.94 109 SER A CA 1
ATOM 896 C C . SER A 1 109 ? 5.298 -3.339 5.157 1.00 86.94 109 SER A C 1
ATOM 898 O O . SER A 1 109 ? 5.409 -3.770 4.010 1.00 86.94 109 SER A O 1
ATOM 900 N N . LEU A 1 110 ? 6.333 -2.817 5.825 1.00 87.56 110 LEU A N 1
ATOM 901 C CA . LEU A 1 110 ? 7.689 -2.771 5.276 1.00 87.56 110 LEU A CA 1
ATOM 902 C C . LEU A 1 110 ? 8.266 -4.178 5.107 1.00 87.56 110 LEU A C 1
ATOM 904 O O . LEU A 1 110 ? 8.773 -4.501 4.037 1.00 87.56 110 LEU A O 1
ATOM 908 N N . LEU A 1 111 ? 8.151 -5.024 6.134 1.00 82.12 111 LEU A N 1
ATOM 909 C CA . LEU A 1 111 ? 8.641 -6.400 6.089 1.00 82.12 111 LEU A CA 1
ATOM 910 C C . LEU A 1 111 ? 7.983 -7.189 4.952 1.00 82.12 111 LEU A C 1
ATOM 912 O O . LEU A 1 111 ? 8.685 -7.832 4.177 1.00 82.12 111 LEU A O 1
ATOM 916 N N . GLY A 1 112 ? 6.656 -7.103 4.820 1.00 75.56 112 GLY A N 1
ATOM 917 C CA . GLY A 1 112 ? 5.934 -7.761 3.733 1.00 75.56 112 GLY A CA 1
ATOM 918 C C . GLY A 1 112 ? 6.377 -7.266 2.359 1.00 75.56 112 GLY A C 1
ATOM 919 O O . GLY A 1 112 ? 6.622 -8.077 1.468 1.00 75.56 112 GLY A O 1
ATOM 920 N N . THR A 1 113 ? 6.605 -5.957 2.232 1.00 82.81 113 THR A N 1
ATOM 921 C CA . THR A 1 113 ? 7.085 -5.347 0.986 1.00 82.81 113 THR A CA 1
ATOM 922 C C . THR A 1 113 ? 8.483 -5.830 0.624 1.00 82.81 113 THR A C 1
ATOM 924 O O . THR A 1 113 ? 8.711 -6.215 -0.518 1.00 82.81 113 THR A O 1
ATOM 927 N N . ILE A 1 114 ? 9.409 -5.866 1.586 1.00 82.75 114 ILE A N 1
ATOM 928 C CA . ILE A 1 114 ? 10.772 -6.363 1.364 1.00 82.75 114 ILE A CA 1
ATOM 929 C C . ILE A 1 114 ? 10.737 -7.839 0.964 1.00 82.75 114 ILE A C 1
ATOM 931 O O . ILE A 1 114 ? 11.359 -8.204 -0.027 1.00 82.75 114 ILE A O 1
ATOM 935 N N . LEU A 1 115 ? 9.989 -8.677 1.689 1.00 77.00 115 LEU A N 1
ATOM 936 C CA . LEU A 1 115 ? 9.886 -10.108 1.388 1.00 77.00 115 LEU A CA 1
ATOM 937 C C . LEU A 1 115 ? 9.302 -10.365 -0.004 1.00 77.00 115 LEU A C 1
ATOM 939 O O . LEU A 1 115 ? 9.774 -11.255 -0.704 1.00 77.00 115 LEU A O 1
ATOM 943 N N . ASN A 1 116 ? 8.306 -9.576 -0.412 1.00 75.75 116 ASN A N 1
ATOM 944 C CA . ASN A 1 116 ? 7.703 -9.693 -1.733 1.00 75.75 116 ASN A CA 1
ATOM 945 C C . ASN A 1 116 ? 8.661 -9.219 -2.835 1.00 75.75 116 ASN A C 1
ATOM 947 O O . ASN A 1 116 ? 8.833 -9.906 -3.834 1.00 75.75 116 ASN A O 1
ATOM 951 N N . LEU A 1 117 ? 9.302 -8.059 -2.654 1.00 79.00 117 LEU A N 1
ATOM 952 C CA . LEU A 1 117 ? 10.137 -7.434 -3.684 1.00 79.00 117 LEU A CA 1
ATOM 953 C C . LEU A 1 117 ? 11.537 -8.026 -3.812 1.00 79.00 117 LEU A C 1
ATOM 955 O O . LEU A 1 117 ? 12.157 -7.867 -4.862 1.00 79.00 117 LEU A O 1
ATOM 959 N N . PHE A 1 118 ? 12.039 -8.702 -2.780 1.00 79.31 118 PHE A N 1
ATOM 960 C CA . PHE A 1 118 ? 13.407 -9.213 -2.754 1.00 79.31 118 PHE A CA 1
ATOM 961 C C . PHE A 1 118 ? 13.738 -10.066 -3.984 1.00 79.31 118 PHE A C 1
ATOM 963 O O . PHE A 1 118 ? 14.776 -9.856 -4.604 1.00 79.31 118 PHE A O 1
ATOM 970 N N . LEU A 1 119 ? 12.835 -10.969 -4.381 1.00 75.38 119 LEU A N 1
ATOM 971 C CA . LEU A 1 119 ? 13.041 -11.836 -5.545 1.00 75.38 119 LEU A CA 1
ATOM 972 C C . LEU A 1 119 ? 13.078 -11.053 -6.864 1.00 75.38 119 LEU A C 1
ATOM 974 O O . LEU A 1 119 ? 13.889 -11.363 -7.730 1.00 75.38 119 LEU A O 1
ATOM 978 N N . TYR A 1 120 ? 12.265 -10.003 -6.999 1.00 77.88 120 TYR A N 1
ATOM 979 C CA . TYR A 1 120 ? 12.247 -9.152 -8.193 1.00 77.88 120 TYR A CA 1
ATOM 980 C C . TYR A 1 120 ? 13.537 -8.340 -8.326 1.00 77.88 120 TYR A C 1
ATOM 982 O O . TYR A 1 120 ? 14.095 -8.238 -9.416 1.00 77.88 120 TYR A O 1
ATOM 990 N N . ILE A 1 121 ? 14.030 -7.796 -7.208 1.00 81.88 121 ILE A N 1
ATOM 991 C CA . ILE A 1 121 ? 15.287 -7.039 -7.163 1.00 81.88 121 ILE A CA 1
ATOM 992 C C . ILE A 1 121 ? 16.467 -7.972 -7.447 1.00 81.88 121 ILE A C 1
ATOM 994 O O . ILE A 1 121 ? 17.311 -7.651 -8.277 1.00 81.88 121 ILE A O 1
ATOM 998 N N . ALA A 1 122 ? 16.513 -9.137 -6.795 1.00 82.50 122 ALA A N 1
ATOM 999 C CA . ALA A 1 122 ? 17.575 -10.116 -6.994 1.00 82.50 122 ALA A CA 1
ATOM 1000 C C . ALA A 1 122 ? 17.631 -10.607 -8.447 1.00 82.50 122 ALA A C 1
ATOM 1002 O O . ALA A 1 122 ? 18.716 -10.659 -9.022 1.00 82.50 122 ALA A O 1
ATOM 1003 N N . ASN A 1 123 ? 16.475 -10.896 -9.058 1.00 80.12 123 ASN A N 1
ATOM 1004 C CA . ASN A 1 123 ? 16.427 -11.302 -10.458 1.00 80.12 123 ASN A CA 1
ATOM 1005 C C . ASN A 1 123 ? 16.872 -10.169 -11.391 1.00 80.12 123 ASN A C 1
ATOM 1007 O O . ASN A 1 123 ? 17.713 -10.400 -12.244 1.00 80.12 123 ASN A O 1
ATOM 1011 N N . ALA A 1 124 ? 16.395 -8.936 -11.185 1.00 81.62 124 ALA A N 1
ATOM 1012 C CA . ALA A 1 124 ? 16.801 -7.786 -11.998 1.00 81.62 124 ALA A CA 1
ATOM 1013 C C . ALA A 1 124 ? 18.316 -7.522 -11.954 1.00 81.62 124 ALA A C 1
ATOM 1015 O O . ALA A 1 124 ? 18.917 -7.201 -12.974 1.00 81.62 124 ALA A O 1
ATOM 1016 N N . VAL A 1 125 ? 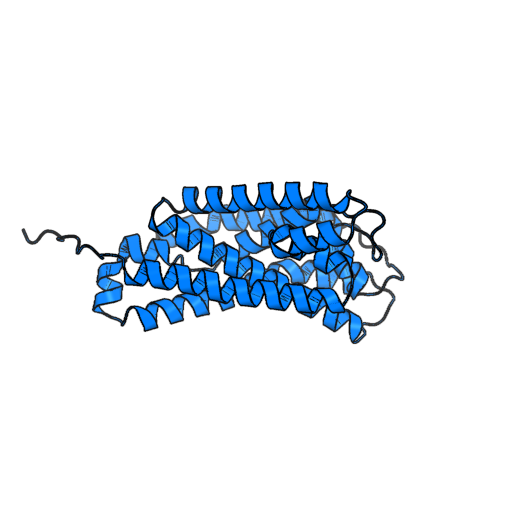18.941 -7.682 -10.782 1.00 86.56 125 VAL A N 1
ATOM 1017 C CA . VAL A 1 125 ? 20.401 -7.573 -10.627 1.00 86.56 125 VAL A CA 1
ATOM 1018 C C . VAL A 1 125 ? 21.124 -8.722 -11.330 1.00 86.56 125 VAL A C 1
ATOM 1020 O O . VAL A 1 125 ? 22.178 -8.501 -11.912 1.00 86.56 125 VAL A O 1
ATOM 1023 N N . TYR A 1 126 ? 20.576 -9.938 -11.274 1.00 84.75 126 TYR A N 1
ATOM 1024 C CA . TYR A 1 126 ? 21.175 -11.118 -11.896 1.00 84.75 126 TYR A CA 1
ATOM 1025 C C . TYR A 1 126 ? 21.094 -11.090 -13.429 1.00 84.75 126 TYR A C 1
ATOM 1027 O O . TYR A 1 126 ? 22.040 -11.499 -14.095 1.00 84.75 126 TYR A O 1
ATOM 1035 N N . THR A 1 127 ? 19.985 -10.598 -13.986 1.00 84.75 127 THR A N 1
ATOM 1036 C CA . THR A 1 127 ? 19.762 -10.529 -15.437 1.00 84.75 127 THR A CA 1
ATOM 1037 C C . THR A 1 127 ? 20.407 -9.310 -16.089 1.00 84.75 127 THR A C 1
ATOM 1039 O O . THR A 1 127 ? 20.667 -9.342 -17.283 1.00 84.75 127 THR A O 1
ATOM 1042 N N . SER A 1 128 ? 20.656 -8.227 -15.353 1.00 84.88 128 SER A N 1
ATOM 1043 C CA . SER A 1 128 ? 21.235 -6.996 -15.906 1.00 84.88 128 SER A CA 1
ATOM 1044 C C . SER A 1 128 ? 22.721 -7.151 -16.241 1.00 84.88 128 SER A C 1
ATOM 1046 O O . SER A 1 128 ? 23.536 -7.391 -15.350 1.00 84.88 128 SER A O 1
ATOM 1048 N N . ASN A 1 129 ? 23.106 -6.868 -17.487 1.00 86.94 129 ASN A N 1
ATOM 1049 C CA . ASN A 1 129 ? 24.513 -6.660 -17.860 1.00 86.94 129 ASN A CA 1
ATOM 1050 C C . ASN A 1 129 ? 25.046 -5.281 -17.421 1.00 86.94 129 ASN A C 1
ATOM 1052 O O . ASN A 1 129 ? 26.257 -5.049 -17.402 1.00 86.94 129 ASN A O 1
ATOM 1056 N N . CYS A 1 130 ? 24.154 -4.351 -17.066 1.00 85.81 130 CYS A N 1
ATOM 1057 C CA . CYS A 1 130 ? 24.515 -3.032 -16.558 1.00 85.81 130 CYS A CA 1
ATOM 1058 C C . CYS A 1 130 ? 24.870 -3.073 -15.064 1.00 85.81 130 CYS A C 1
ATOM 1060 O O . CYS A 1 130 ? 24.231 -3.774 -14.276 1.00 85.81 130 CYS A O 1
ATOM 1062 N N . SER A 1 131 ? 25.844 -2.253 -14.655 1.00 86.31 131 SER A N 1
ATOM 1063 C CA . SER A 1 131 ? 26.131 -2.014 -13.239 1.00 86.31 131 SER A CA 1
ATOM 1064 C C . SER A 1 131 ? 25.026 -1.187 -12.578 1.00 86.31 131 SER A C 1
ATOM 1066 O O . SER A 1 131 ? 24.441 -0.297 -13.194 1.00 86.31 131 SER A O 1
ATOM 1068 N N . LEU A 1 132 ? 24.775 -1.469 -11.297 1.00 86.50 132 LEU A N 1
ATOM 1069 C CA . LEU A 1 132 ? 23.810 -0.737 -10.482 1.00 86.50 132 LEU A CA 1
ATOM 1070 C C . LEU A 1 132 ? 24.240 0.731 -10.330 1.00 86.50 132 LEU A C 1
ATOM 1072 O O . LEU A 1 132 ? 25.324 1.005 -9.805 1.00 86.50 132 LEU A O 1
ATOM 1076 N N . ASP A 1 133 ? 23.383 1.668 -10.738 1.00 84.19 133 ASP A N 1
ATOM 1077 C CA . ASP A 1 133 ? 23.631 3.101 -10.587 1.00 84.19 133 ASP A CA 1
ATOM 1078 C C . ASP A 1 133 ? 22.728 3.767 -9.527 1.00 84.19 133 ASP A C 1
ATOM 1080 O O . ASP A 1 133 ? 21.839 3.163 -8.926 1.00 84.19 133 ASP A O 1
ATOM 1084 N N . TYR A 1 134 ? 22.961 5.059 -9.278 1.00 81.38 134 TYR A N 1
ATOM 1085 C CA . TYR A 1 134 ? 22.163 5.832 -8.322 1.00 81.38 134 TYR A CA 1
ATOM 1086 C C . TYR A 1 134 ? 20.677 5.947 -8.713 1.00 81.38 134 TYR A C 1
ATOM 1088 O O . TYR A 1 134 ? 19.813 5.961 -7.835 1.00 81.38 134 TYR A O 1
ATOM 1096 N N . ARG A 1 135 ? 20.360 6.025 -10.012 1.00 77.88 135 ARG A N 1
ATOM 1097 C CA . ARG A 1 135 ? 18.973 6.127 -10.490 1.00 77.88 135 ARG A CA 1
ATOM 1098 C C . ARG A 1 135 ? 18.221 4.820 -10.255 1.00 77.88 135 ARG A C 1
ATOM 1100 O O . ARG A 1 135 ? 17.089 4.863 -9.787 1.00 77.88 135 ARG A O 1
ATOM 1107 N N . ASP A 1 136 ? 18.863 3.680 -10.483 1.00 79.06 136 ASP A N 1
ATOM 1108 C CA . ASP A 1 136 ? 18.314 2.352 -10.214 1.00 79.06 136 ASP A CA 1
ATOM 1109 C C . ASP A 1 136 ? 17.961 2.200 -8.727 1.00 79.06 136 ASP A C 1
ATOM 1111 O O . ASP A 1 136 ? 16.863 1.763 -8.378 1.00 79.06 136 ASP A O 1
ATOM 1115 N N . ILE A 1 137 ? 18.855 2.650 -7.837 1.00 82.69 137 ILE A N 1
ATOM 1116 C CA . ILE A 1 137 ? 18.617 2.652 -6.386 1.00 82.69 137 ILE A CA 1
ATOM 1117 C C . ILE A 1 137 ? 17.403 3.520 -6.027 1.00 82.69 137 ILE A C 1
ATOM 1119 O O . ILE A 1 137 ? 16.563 3.097 -5.230 1.00 82.69 137 ILE A O 1
ATOM 1123 N N . LEU A 1 138 ? 17.285 4.718 -6.609 1.00 78.31 138 LEU A N 1
ATOM 1124 C CA . LEU A 1 138 ? 16.143 5.605 -6.369 1.00 78.31 138 LEU A CA 1
ATOM 1125 C C . LEU A 1 138 ? 14.819 4.988 -6.825 1.00 78.31 138 LEU A C 1
ATOM 1127 O O . LEU A 1 138 ? 13.822 5.093 -6.104 1.00 78.31 138 LEU A O 1
ATOM 1131 N N . VAL A 1 139 ? 14.810 4.333 -7.986 1.00 76.94 139 VAL A N 1
ATOM 1132 C CA . VAL A 1 139 ? 13.632 3.643 -8.527 1.00 76.94 139 VAL A CA 1
ATOM 1133 C C . VAL A 1 139 ? 13.204 2.514 -7.592 1.00 76.94 139 VAL A C 1
ATOM 1135 O O . VAL A 1 139 ? 12.045 2.472 -7.173 1.00 76.94 139 VAL A O 1
ATOM 1138 N N . ILE A 1 140 ? 14.139 1.651 -7.183 1.00 80.44 140 ILE A N 1
ATOM 1139 C CA . ILE A 1 140 ? 13.865 0.536 -6.264 1.00 80.44 140 ILE A CA 1
ATOM 1140 C C . ILE A 1 140 ? 13.348 1.056 -4.916 1.00 80.44 140 ILE A C 1
ATOM 1142 O O . ILE A 1 140 ? 12.327 0.583 -4.412 1.00 80.44 140 ILE A O 1
ATOM 1146 N N . PHE A 1 141 ? 14.010 2.060 -4.335 1.00 84.00 141 PHE A N 1
ATOM 1147 C CA . PHE A 1 141 ? 13.624 2.631 -3.043 1.00 84.00 141 PHE A CA 1
ATOM 1148 C C . PHE A 1 141 ? 12.236 3.278 -3.081 1.00 84.00 141 PHE A C 1
ATOM 1150 O O . PHE A 1 141 ? 11.434 3.128 -2.153 1.00 84.00 141 PHE A O 1
ATOM 1157 N N . SER A 1 142 ? 11.931 3.977 -4.170 1.00 78.38 142 SER A N 1
ATOM 1158 C CA . SER A 1 142 ? 10.623 4.586 -4.381 1.00 78.38 142 SER A CA 1
ATOM 1159 C C . SER A 1 142 ? 9.538 3.520 -4.583 1.00 78.38 142 SER A C 1
ATOM 1161 O O . SER A 1 142 ? 8.450 3.646 -4.017 1.00 78.38 142 SER A O 1
ATOM 1163 N N . GLY A 1 143 ? 9.862 2.426 -5.285 1.00 78.31 143 GLY A N 1
ATOM 1164 C CA . GLY A 1 143 ? 9.052 1.207 -5.400 1.00 78.31 143 GLY A CA 1
ATOM 1165 C C . GLY A 1 143 ? 8.664 0.636 -4.041 1.00 78.31 143 GLY A C 1
ATOM 1166 O O . GLY A 1 143 ? 7.477 0.503 -3.732 1.00 78.31 143 GLY A O 1
ATOM 1167 N N . ILE A 1 144 ? 9.668 0.375 -3.201 1.00 84.62 144 ILE A N 1
ATOM 1168 C CA . ILE A 1 144 ? 9.484 -0.126 -1.834 1.00 84.62 144 ILE A CA 1
ATOM 1169 C C . ILE A 1 144 ? 8.608 0.834 -1.027 1.00 84.62 144 ILE A C 1
ATOM 1171 O O . ILE A 1 144 ? 7.647 0.408 -0.390 1.00 84.62 144 ILE A O 1
ATOM 1175 N N . SER A 1 145 ? 8.903 2.132 -1.076 1.00 85.62 145 SER A N 1
ATOM 1176 C CA . SER A 1 145 ? 8.199 3.140 -0.280 1.00 85.62 145 SER A CA 1
ATOM 1177 C C . SER A 1 145 ? 6.722 3.262 -0.677 1.00 85.62 145 SER A C 1
ATOM 1179 O O . SER A 1 145 ? 5.848 3.248 0.192 1.00 85.62 145 SER A O 1
ATOM 1181 N N . MET A 1 146 ? 6.409 3.312 -1.977 1.00 82.06 146 MET A N 1
ATOM 1182 C CA . MET A 1 146 ? 5.022 3.355 -2.455 1.00 82.06 146 MET A CA 1
ATOM 1183 C C . MET A 1 146 ? 4.247 2.088 -2.081 1.00 82.06 146 MET A C 1
ATOM 1185 O O . MET A 1 146 ? 3.115 2.177 -1.606 1.00 82.06 146 MET A O 1
ATOM 1189 N N . LEU A 1 147 ? 4.850 0.911 -2.259 1.00 82.19 147 LEU A N 1
ATOM 1190 C CA . LEU A 1 147 ? 4.221 -0.372 -1.934 1.00 82.19 147 LEU A CA 1
ATOM 1191 C C . LEU A 1 147 ? 3.993 -0.558 -0.437 1.00 82.19 147 LEU A C 1
ATOM 1193 O O . LEU A 1 147 ? 2.939 -1.052 -0.031 1.00 82.19 147 LEU A O 1
ATOM 1197 N N . MET A 1 148 ? 4.948 -0.127 0.381 1.00 88.38 148 MET A N 1
ATOM 1198 C CA . MET A 1 148 ? 4.825 -0.128 1.831 1.00 88.38 148 MET A CA 1
ATOM 1199 C C . MET A 1 148 ? 3.661 0.762 2.275 1.00 88.38 148 MET A C 1
ATOM 1201 O O . MET A 1 148 ? 2.824 0.316 3.057 1.00 88.38 148 MET A O 1
ATOM 1205 N N . LEU A 1 149 ? 3.580 2.000 1.774 1.00 88.81 149 LEU A N 1
ATOM 1206 C CA . LEU A 1 149 ? 2.508 2.932 2.136 1.00 88.81 149 LEU A CA 1
ATOM 1207 C C . LEU A 1 149 ? 1.140 2.447 1.649 1.00 88.81 149 LEU A C 1
ATOM 1209 O O . LEU A 1 149 ? 0.150 2.562 2.372 1.00 88.81 149 LEU A O 1
ATOM 1213 N N . PHE A 1 150 ? 1.071 1.877 0.446 1.00 84.38 150 PHE A N 1
ATOM 1214 C CA . PHE A 1 150 ? -0.148 1.257 -0.067 1.00 84.38 150 PHE A CA 1
ATOM 1215 C C . PHE A 1 150 ? -0.604 0.097 0.830 1.00 84.38 150 PHE A C 1
ATOM 1217 O O . PHE A 1 150 ? -1.768 0.032 1.230 1.00 84.38 150 PHE A O 1
ATOM 1224 N N . THR A 1 151 ? 0.323 -0.777 1.217 1.00 85.31 151 THR A N 1
ATOM 1225 C CA . THR A 1 151 ? 0.050 -1.927 2.091 1.00 85.31 151 THR A CA 1
ATOM 1226 C C . THR A 1 151 ? -0.395 -1.485 3.479 1.00 85.31 151 THR A C 1
ATOM 1228 O O . THR A 1 151 ? -1.412 -1.959 3.981 1.00 85.31 151 THR A O 1
ATOM 1231 N N . PHE A 1 152 ? 0.293 -0.505 4.062 1.00 90.12 152 PHE A N 1
ATOM 1232 C CA . PHE A 1 152 ? -0.087 0.098 5.335 1.00 90.12 152 PHE A CA 1
ATOM 1233 C C . PHE A 1 152 ? -1.519 0.646 5.292 1.00 90.12 152 PHE A C 1
ATOM 1235 O O . PHE A 1 152 ? -2.346 0.282 6.128 1.00 90.12 152 PHE A O 1
ATOM 1242 N N . ASN A 1 153 ? -1.844 1.459 4.280 1.00 88.88 153 ASN A N 1
ATOM 1243 C CA . ASN A 1 153 ? -3.192 2.004 4.102 1.00 88.88 153 ASN A CA 1
ATOM 1244 C C . ASN A 1 153 ? -4.247 0.911 3.962 1.00 88.88 153 ASN A C 1
ATOM 1246 O O . ASN A 1 153 ? -5.320 1.009 4.554 1.00 88.88 153 ASN A O 1
ATOM 1250 N N . SER A 1 154 ? -3.928 -0.137 3.207 1.00 84.94 154 SER A N 1
ATOM 1251 C CA . SER A 1 154 ? -4.812 -1.283 3.013 1.00 84.94 154 SER A CA 1
ATOM 1252 C C . SER A 1 154 ? -5.164 -1.928 4.352 1.00 84.94 154 SER A C 1
ATOM 1254 O O . SER A 1 154 ? -6.338 -2.120 4.659 1.00 84.94 154 SER A O 1
ATOM 1256 N N . ILE A 1 155 ? -4.164 -2.187 5.200 1.00 85.25 155 ILE A N 1
ATOM 1257 C CA . ILE A 1 155 ? -4.371 -2.801 6.518 1.00 85.25 155 ILE A CA 1
ATOM 1258 C C . ILE A 1 155 ? -5.162 -1.875 7.449 1.00 85.25 155 ILE A C 1
ATOM 1260 O O . ILE A 1 155 ? -6.048 -2.344 8.169 1.00 85.25 155 ILE A O 1
ATOM 1264 N N . ILE A 1 156 ? -4.885 -0.569 7.437 1.00 90.62 156 ILE A N 1
ATOM 1265 C CA . ILE A 1 156 ? -5.631 0.414 8.236 1.00 90.62 156 ILE A CA 1
ATOM 1266 C C . ILE A 1 156 ? -7.107 0.444 7.827 1.00 90.62 156 ILE A C 1
ATOM 1268 O O . ILE A 1 156 ? -7.978 0.390 8.696 1.00 90.62 156 ILE A O 1
ATOM 1272 N N . LEU A 1 157 ? -7.402 0.467 6.525 1.00 88.81 157 LEU A N 1
ATOM 1273 C CA . LEU A 1 157 ? -8.773 0.463 6.008 1.00 88.81 157 LEU A CA 1
ATOM 1274 C C . LEU A 1 157 ? -9.491 -0.862 6.272 1.00 88.81 157 LEU A C 1
ATOM 1276 O O . LEU A 1 157 ? -10.646 -0.850 6.695 1.00 88.81 157 LEU A O 1
ATOM 1280 N N . ILE A 1 158 ? -8.810 -1.999 6.105 1.00 84.75 158 ILE A N 1
ATOM 1281 C CA . ILE A 1 158 ? -9.358 -3.308 6.478 1.00 84.75 158 ILE A CA 1
ATOM 1282 C C . ILE A 1 158 ? -9.736 -3.299 7.956 1.00 84.75 158 ILE A C 1
ATOM 1284 O O . ILE A 1 158 ? -10.859 -3.668 8.291 1.00 84.75 158 ILE A O 1
ATOM 1288 N N . ASN A 1 159 ? -8.856 -2.823 8.843 1.00 85.00 159 ASN A N 1
ATOM 1289 C CA . ASN A 1 159 ? -9.177 -2.707 10.264 1.00 85.00 159 ASN A CA 1
ATOM 1290 C C . ASN A 1 159 ? -10.339 -1.742 10.510 1.00 85.00 159 ASN A C 1
ATOM 1292 O O . ASN A 1 159 ? -11.207 -2.058 11.314 1.00 85.00 159 ASN A O 1
ATOM 1296 N N . TYR A 1 160 ? -10.406 -0.619 9.796 1.00 89.31 160 TYR A N 1
ATOM 1297 C CA . TYR A 1 160 ? -11.515 0.327 9.896 1.00 89.31 160 TYR A CA 1
ATOM 1298 C C . TYR A 1 160 ? -12.863 -0.331 9.590 1.00 89.31 160 TYR A C 1
ATOM 1300 O O . TYR A 1 160 ? -13.786 -0.218 10.398 1.00 89.31 160 TYR A O 1
ATOM 1308 N N . PHE A 1 161 ? -12.986 -1.049 8.471 1.00 84.62 161 PHE A N 1
ATOM 1309 C CA . PHE A 1 161 ? -14.224 -1.756 8.126 1.00 84.62 161 PHE A CA 1
ATOM 1310 C C . PHE A 1 161 ? -14.501 -2.919 9.083 1.00 84.62 161 PHE A C 1
ATOM 1312 O O . PHE A 1 161 ? -15.631 -3.105 9.531 1.00 84.62 161 PHE A O 1
ATOM 1319 N N . SER A 1 162 ? -13.460 -3.651 9.469 1.00 82.44 162 SER A N 1
ATOM 1320 C CA . SER A 1 162 ? -13.558 -4.812 10.361 1.00 82.44 162 SER A CA 1
ATOM 1321 C C . SER A 1 162 ? -13.907 -4.453 11.805 1.00 82.44 162 SER A C 1
ATOM 1323 O O . SER A 1 162 ? -14.145 -5.338 12.619 1.00 82.44 162 SER A O 1
ATOM 1325 N N . LEU A 1 163 ? -13.948 -3.169 12.165 1.00 83.75 163 LEU A N 1
ATOM 1326 C CA . LEU A 1 163 ? -14.522 -2.743 13.439 1.00 83.75 163 LEU A CA 1
ATOM 1327 C C . LEU A 1 163 ? -16.051 -2.886 13.455 1.00 83.75 163 LEU A C 1
ATOM 1329 O O . LEU A 1 163 ? -16.586 -3.288 14.484 1.00 83.75 163 LEU A O 1
ATOM 1333 N N . ASP A 1 164 ? -16.731 -2.678 12.323 1.00 82.44 164 ASP A N 1
ATOM 1334 C CA . ASP A 1 164 ? -18.196 -2.824 12.227 1.00 82.44 164 ASP A CA 1
ATOM 1335 C C . ASP A 1 164 ? -18.600 -4.215 11.727 1.00 82.44 164 ASP A C 1
ATOM 1337 O O . ASP A 1 164 ? -19.609 -4.766 12.152 1.00 82.44 164 ASP A O 1
ATOM 1341 N N . TYR A 1 165 ? -17.783 -4.813 10.858 1.00 78.75 165 TYR A N 1
ATOM 1342 C CA . TYR A 1 165 ? -18.067 -6.092 10.204 1.00 78.75 165 TYR A CA 1
ATOM 1343 C C . TYR A 1 165 ? -17.077 -7.179 10.618 1.00 78.75 165 TYR A C 1
ATOM 1345 O O . TYR A 1 165 ? -16.051 -6.900 11.232 1.00 78.75 165 TYR A O 1
ATOM 1353 N N . GLU A 1 166 ? -17.348 -8.437 10.280 1.00 70.38 166 GLU A N 1
ATOM 1354 C CA . GLU A 1 166 ? -16.331 -9.487 10.391 1.00 70.38 166 GLU A CA 1
ATOM 1355 C C . GLU A 1 166 ? -15.097 -9.161 9.532 1.00 70.38 166 GLU A C 1
ATOM 1357 O O . GLU A 1 166 ? -15.207 -8.519 8.485 1.00 70.38 166 GLU A O 1
ATOM 1362 N N . ASN A 1 167 ? -13.917 -9.633 9.947 1.00 68.69 167 ASN A N 1
ATOM 1363 C CA . ASN A 1 167 ? -12.656 -9.339 9.251 1.00 68.69 167 ASN A CA 1
ATOM 1364 C C . ASN A 1 167 ? -12.669 -9.793 7.785 1.00 68.69 167 ASN A C 1
ATOM 1366 O O . ASN A 1 167 ? -12.117 -9.123 6.915 1.00 68.69 167 ASN A O 1
ATOM 1370 N N . SER A 1 168 ? -13.331 -10.921 7.514 1.00 67.75 168 SER A N 1
ATOM 1371 C CA . SER A 1 168 ? -13.565 -11.460 6.172 1.00 67.75 168 SER A CA 1
ATOM 1372 C C . SER A 1 168 ? -14.332 -10.469 5.291 1.00 67.75 168 SER A C 1
ATOM 1374 O O . SER A 1 168 ? -13.940 -10.217 4.154 1.00 67.75 168 SER A O 1
ATOM 1376 N N . ILE A 1 169 ? -15.382 -9.849 5.830 1.00 69.75 169 ILE A N 1
ATOM 1377 C CA . ILE A 1 169 ? -16.203 -8.851 5.136 1.00 69.75 169 ILE A CA 1
ATOM 1378 C C . ILE A 1 169 ? -15.412 -7.554 4.941 1.00 69.75 169 ILE A C 1
ATOM 1380 O O . ILE A 1 169 ? -15.418 -6.995 3.845 1.00 69.75 169 ILE A O 1
ATOM 1384 N N . GLY A 1 170 ? -14.682 -7.096 5.964 1.00 68.38 170 GLY A N 1
ATOM 1385 C CA . GLY A 1 170 ? -13.818 -5.917 5.860 1.00 68.38 170 GLY A CA 1
ATOM 1386 C C . GLY A 1 170 ? -12.746 -6.064 4.774 1.00 68.38 170 GLY A C 1
ATOM 1387 O O . GLY A 1 170 ? -12.504 -5.127 4.010 1.00 68.38 170 GLY A O 1
ATOM 1388 N N . PHE A 1 171 ? -12.166 -7.260 4.648 1.00 71.94 171 PHE A N 1
ATOM 1389 C CA . PHE A 1 171 ? -11.250 -7.603 3.563 1.00 71.94 171 PHE A CA 1
ATOM 1390 C C . PHE A 1 171 ? -11.931 -7.551 2.188 1.00 71.94 171 PHE A C 1
ATOM 1392 O O . PHE A 1 171 ? -11.415 -6.903 1.279 1.00 71.94 171 PHE A O 1
ATOM 1399 N N . ILE A 1 172 ? -13.105 -8.176 2.036 1.00 72.50 172 ILE A N 1
ATOM 1400 C CA . ILE A 1 172 ? -13.855 -8.199 0.767 1.00 72.50 172 ILE A CA 1
ATOM 1401 C C . ILE A 1 172 ? -14.247 -6.785 0.319 1.00 72.50 172 ILE A C 1
ATOM 1403 O O . ILE A 1 172 ? -14.123 -6.464 -0.865 1.00 72.50 172 ILE A O 1
ATOM 1407 N N . LEU A 1 173 ? -14.690 -5.926 1.243 1.00 73.31 173 LEU A N 1
ATOM 1408 C CA . LEU A 1 173 ? -15.063 -4.540 0.945 1.00 73.31 173 LEU A CA 1
ATOM 1409 C C . LEU A 1 173 ? -13.869 -3.734 0.428 1.00 73.31 173 LEU A C 1
ATOM 1411 O O . LEU A 1 173 ? -13.967 -3.086 -0.616 1.00 73.31 173 LEU A O 1
ATOM 1415 N N . PHE A 1 174 ? -12.727 -3.818 1.116 1.00 77.62 174 PHE A N 1
ATOM 1416 C CA . PHE A 1 174 ? -11.500 -3.171 0.661 1.00 77.62 174 PHE A CA 1
ATOM 1417 C C . PHE A 1 174 ? -11.067 -3.703 -0.714 1.00 77.62 174 PHE A C 1
ATOM 1419 O O . PHE A 1 174 ? -10.810 -2.927 -1.634 1.00 77.62 174 PHE A O 1
ATOM 1426 N N . TYR A 1 175 ? -11.055 -5.027 -0.875 1.00 71.44 175 TYR A N 1
ATOM 1427 C CA . TYR A 1 175 ? -10.646 -5.692 -2.108 1.00 71.44 175 TYR A CA 1
ATOM 1428 C C . TYR A 1 175 ? -11.515 -5.303 -3.310 1.00 71.44 175 TYR A C 1
ATOM 1430 O O . TYR A 1 175 ? -10.996 -4.984 -4.380 1.00 71.44 175 TYR A O 1
ATOM 1438 N N . SER A 1 176 ? -12.833 -5.251 -3.123 1.00 72.44 176 SER A N 1
ATOM 1439 C CA . SER A 1 176 ? -13.773 -4.812 -4.159 1.00 72.44 176 SER A CA 1
ATOM 1440 C C . SER A 1 176 ? -13.485 -3.369 -4.586 1.00 72.44 176 SER A C 1
ATOM 1442 O O . SER A 1 176 ? -13.469 -3.064 -5.778 1.00 72.44 176 SER A O 1
ATOM 1444 N N . GLY A 1 177 ? -13.169 -2.494 -3.624 1.00 75.06 177 GLY A N 1
ATOM 1445 C CA . GLY A 1 177 ? -12.743 -1.120 -3.894 1.00 75.06 177 GLY A CA 1
ATOM 1446 C C . GLY A 1 177 ? -11.451 -1.042 -4.710 1.00 75.06 177 GLY A C 1
ATOM 1447 O O . GLY A 1 177 ? -11.373 -0.246 -5.648 1.00 75.06 177 GLY A O 1
ATOM 1448 N N . VAL A 1 178 ? -10.462 -1.891 -4.409 1.00 75.19 178 VAL A N 1
ATOM 1449 C CA . VAL A 1 178 ? -9.210 -1.988 -5.179 1.00 75.19 178 VAL A CA 1
ATOM 1450 C C . VAL A 1 178 ? -9.480 -2.440 -6.614 1.00 75.19 178 VAL A C 1
ATOM 1452 O O . VAL A 1 178 ? -8.995 -1.791 -7.536 1.00 75.19 178 VAL A O 1
ATOM 1455 N N . ILE A 1 179 ? -10.294 -3.483 -6.828 1.00 73.12 179 ILE A N 1
ATOM 1456 C CA . ILE A 1 179 ? -10.648 -3.958 -8.179 1.00 73.12 179 ILE A CA 1
ATOM 1457 C C . ILE A 1 179 ? -11.304 -2.843 -8.993 1.00 73.12 179 ILE A C 1
ATOM 1459 O O . ILE A 1 179 ? -10.855 -2.542 -10.098 1.00 73.12 179 ILE A O 1
ATOM 1463 N N . VAL A 1 180 ? -12.346 -2.208 -8.448 1.00 76.38 180 VAL A N 1
ATOM 1464 C CA . VAL A 1 180 ? -13.061 -1.123 -9.138 1.00 76.38 180 VAL A CA 1
ATOM 1465 C C . VAL A 1 180 ? -12.107 0.030 -9.449 1.00 76.38 180 VAL A C 1
ATOM 1467 O O . VAL A 1 180 ? -12.112 0.566 -10.558 1.00 76.38 180 VAL A O 1
ATOM 1470 N N . SER A 1 181 ? -11.231 0.372 -8.502 1.00 75.44 181 SER A N 1
ATOM 1471 C CA . SER A 1 181 ? -10.225 1.418 -8.680 1.00 75.44 181 SER A CA 1
ATOM 1472 C C . SER A 1 181 ? -9.226 1.081 -9.789 1.00 75.44 181 SER A C 1
ATOM 1474 O O . SER A 1 181 ? -8.886 1.956 -10.586 1.00 75.44 181 SER A O 1
ATOM 1476 N N . THR A 1 182 ? -8.795 -0.175 -9.898 1.00 72.44 182 THR A N 1
ATOM 1477 C CA . THR A 1 182 ? -7.936 -0.635 -10.994 1.00 72.44 182 THR A CA 1
ATOM 1478 C C . THR A 1 182 ? -8.653 -0.565 -12.339 1.00 72.44 182 THR A C 1
ATOM 1480 O O . THR A 1 182 ? -8.081 -0.048 -13.294 1.00 72.44 182 THR A O 1
ATOM 1483 N N . ILE A 1 183 ? -9.905 -1.027 -12.434 1.00 72.00 183 ILE A N 1
ATOM 1484 C CA . ILE A 1 183 ? -10.681 -0.977 -13.687 1.00 72.00 183 ILE A CA 1
ATOM 1485 C C . ILE A 1 183 ? -10.807 0.471 -14.182 1.00 72.00 183 ILE A C 1
ATOM 1487 O O . ILE A 1 183 ? -10.612 0.758 -15.363 1.00 72.00 183 ILE A O 1
ATOM 1491 N N . LEU A 1 184 ? -11.070 1.412 -13.271 1.00 72.38 184 LEU A N 1
ATOM 1492 C CA . LEU A 1 184 ? -11.094 2.839 -13.595 1.00 72.38 184 LEU A CA 1
ATOM 1493 C C . LEU A 1 184 ? -9.725 3.347 -14.074 1.00 72.38 184 LEU A C 1
ATOM 1495 O O . LEU A 1 184 ? -9.671 4.102 -15.045 1.00 72.38 184 LEU A O 1
ATOM 1499 N N . ALA A 1 185 ? -8.629 2.907 -13.447 1.00 71.06 185 ALA A N 1
ATOM 1500 C CA . ALA A 1 185 ? -7.274 3.249 -13.881 1.00 71.06 185 ALA A CA 1
ATOM 1501 C C . ALA A 1 185 ? -6.996 2.771 -15.317 1.00 71.06 185 ALA A C 1
ATOM 1503 O O . ALA A 1 185 ? -6.440 3.525 -16.116 1.00 71.06 185 ALA A O 1
ATOM 1504 N N . MET A 1 186 ? -7.439 1.556 -15.664 1.00 70.06 186 MET A N 1
ATOM 1505 C CA . MET A 1 186 ? -7.294 0.984 -17.010 1.00 70.06 186 MET A CA 1
ATOM 1506 C C . MET A 1 186 ? -8.025 1.818 -18.062 1.00 70.06 186 MET A C 1
ATOM 1508 O O . MET A 1 186 ? -7.448 2.191 -19.082 1.00 70.06 186 MET A O 1
ATOM 1512 N N . ASN A 1 187 ? -9.283 2.171 -17.793 1.00 69.56 187 ASN A N 1
ATOM 1513 C CA . ASN A 1 187 ? -10.074 2.977 -18.722 1.00 69.56 187 ASN A CA 1
ATOM 1514 C C . ASN A 1 187 ? -9.450 4.359 -18.961 1.00 69.56 187 ASN A C 1
ATOM 1516 O O . ASN A 1 187 ? -9.524 4.897 -20.063 1.00 69.56 187 ASN A O 1
ATOM 1520 N N . VAL A 1 188 ? -8.802 4.925 -17.943 1.00 68.75 188 VAL A N 1
ATOM 1521 C CA . VAL A 1 188 ? -8.219 6.270 -18.003 1.00 68.75 188 VAL A CA 1
ATOM 1522 C C . VAL A 1 188 ? -6.850 6.292 -18.679 1.00 68.75 188 VAL A C 1
ATOM 1524 O O . VAL A 1 188 ? -6.521 7.278 -19.339 1.00 68.75 188 VAL A O 1
ATOM 1527 N N . GLN A 1 189 ? -6.063 5.217 -18.595 1.00 64.19 189 GLN A N 1
ATOM 1528 C CA . GLN A 1 189 ? -4.815 5.109 -19.360 1.00 64.19 189 GLN A CA 1
ATOM 1529 C C . GLN A 1 189 ? -5.059 5.192 -20.875 1.00 64.19 189 GLN A C 1
ATOM 1531 O O . GLN A 1 189 ? -4.292 5.864 -21.570 1.00 64.19 189 GLN A O 1
ATOM 1536 N N . ASN A 1 190 ? -6.168 4.615 -21.350 1.00 64.88 190 ASN A N 1
ATOM 1537 C CA . ASN A 1 190 ? -6.570 4.605 -22.761 1.00 64.88 190 ASN A CA 1
ATOM 1538 C C . ASN A 1 190 ? -7.123 5.951 -23.272 1.00 64.88 190 ASN A C 1
ATOM 1540 O O . ASN A 1 190 ? -7.323 6.120 -24.473 1.00 64.88 190 ASN A O 1
ATOM 1544 N N . TYR A 1 191 ? -7.375 6.924 -22.391 1.00 65.56 191 TYR A N 1
ATOM 1545 C CA . TYR A 1 191 ? -7.841 8.254 -22.786 1.00 65.56 191 TYR A CA 1
ATOM 1546 C C . TYR A 1 191 ? -6.669 9.149 -23.205 1.00 65.56 191 TYR A C 1
ATOM 1548 O O . TYR A 1 191 ? -5.717 9.317 -22.454 1.00 65.56 191 TYR A O 1
ATOM 1556 N N . ASN A 1 192 ? -6.754 9.840 -24.343 1.00 65.88 192 ASN A N 1
ATOM 1557 C CA . ASN A 1 192 ? -5.683 10.743 -24.808 1.00 65.88 192 ASN A CA 1
ATOM 1558 C C . ASN A 1 192 ? -5.629 12.117 -24.099 1.00 65.88 192 ASN A C 1
ATOM 1560 O O . ASN A 1 192 ? -4.908 13.010 -24.534 1.00 65.88 192 ASN A O 1
ATOM 1564 N N . ASN A 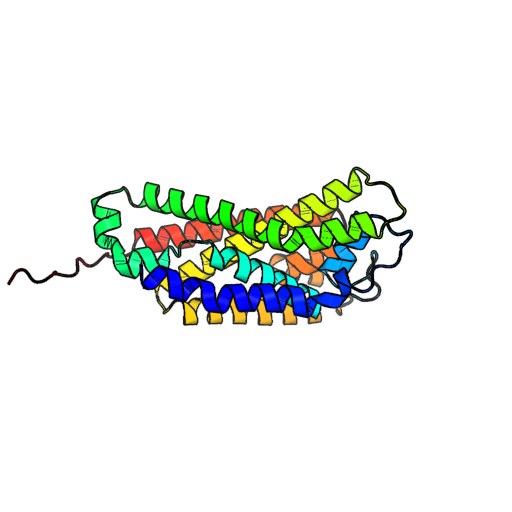1 193 ? -6.372 12.322 -23.006 1.00 74.62 193 ASN A N 1
ATOM 1565 C CA . ASN A 1 193 ? -6.431 13.609 -22.309 1.00 74.62 193 ASN A CA 1
ATOM 1566 C C . ASN A 1 193 ? -5.607 13.598 -21.005 1.00 74.62 193 ASN A C 1
ATOM 1568 O O . ASN A 1 193 ? -6.026 13.041 -19.990 1.00 74.62 193 ASN A O 1
ATOM 1572 N N . GLU A 1 194 ? -4.448 14.267 -21.019 1.00 70.06 194 GLU A N 1
ATOM 1573 C CA . GLU A 1 194 ? -3.540 14.389 -19.863 1.00 70.06 194 GLU A CA 1
ATOM 1574 C C . GLU A 1 194 ? -4.190 15.037 -18.629 1.00 70.06 194 GLU A C 1
ATOM 1576 O O . GLU A 1 194 ? -3.884 14.653 -17.500 1.00 70.06 194 GLU A O 1
ATOM 1581 N N . MET A 1 195 ? -5.098 16.003 -18.806 1.00 70.69 195 MET A N 1
ATOM 1582 C CA . MET A 1 195 ? -5.784 16.653 -17.683 1.00 70.69 195 MET A CA 1
ATOM 1583 C C . MET A 1 195 ? -6.698 15.661 -16.958 1.00 70.69 195 MET A C 1
ATOM 1585 O O . MET A 1 195 ? -6.684 15.588 -15.729 1.00 70.69 195 MET A O 1
ATOM 1589 N N . TRP A 1 196 ? -7.427 14.838 -17.714 1.00 69.62 196 TRP A N 1
ATOM 1590 C CA . TRP A 1 196 ? -8.265 13.774 -17.160 1.00 69.62 196 TRP A CA 1
ATOM 1591 C C . TRP A 1 196 ? -7.446 12.716 -16.419 1.00 69.62 196 TRP A C 1
ATOM 1593 O O . TRP A 1 196 ? -7.812 12.334 -15.307 1.00 69.62 196 TRP A O 1
ATOM 1603 N N . LYS A 1 197 ? -6.294 12.308 -16.968 1.00 67.25 197 LYS A N 1
ATOM 1604 C CA . LYS A 1 197 ? -5.372 11.393 -16.276 1.00 67.25 197 LYS A CA 1
ATOM 1605 C C . LYS A 1 197 ? -4.917 11.954 -14.931 1.00 67.25 197 LYS A C 1
ATOM 1607 O O . LYS A 1 197 ? -4.899 11.218 -13.947 1.00 67.25 197 LYS A O 1
ATOM 1612 N N . ARG A 1 198 ? -4.600 13.252 -14.857 1.00 68.50 198 ARG A N 1
ATOM 1613 C CA . ARG A 1 198 ? -4.200 13.918 -13.603 1.00 68.50 198 ARG A CA 1
ATOM 1614 C C . ARG A 1 198 ? -5.327 13.951 -12.574 1.00 68.50 198 ARG A C 1
ATOM 1616 O O . ARG A 1 198 ? -5.088 13.620 -11.418 1.00 68.50 198 ARG A O 1
ATOM 1623 N N . ILE A 1 199 ? -6.542 14.308 -12.991 1.00 69.75 199 ILE A N 1
ATOM 1624 C CA . ILE A 1 199 ? -7.711 14.371 -12.099 1.00 69.75 199 ILE A CA 1
ATOM 1625 C C . ILE A 1 199 ? -8.014 12.990 -11.512 1.00 69.75 199 ILE A C 1
ATOM 1627 O O . ILE A 1 199 ? -8.169 12.845 -10.303 1.00 69.75 199 ILE A O 1
ATOM 1631 N N . VAL A 1 200 ? -8.034 11.951 -12.346 1.00 68.69 200 VAL A N 1
ATOM 1632 C CA . VAL A 1 200 ? -8.301 10.584 -11.880 1.00 68.69 200 VAL A CA 1
ATOM 1633 C C . VAL A 1 200 ? -7.167 10.081 -10.990 1.00 68.69 200 VAL A C 1
ATOM 1635 O O . VAL A 1 200 ? -7.443 9.491 -9.951 1.00 68.69 200 VAL A O 1
ATOM 1638 N N . SER A 1 201 ? -5.906 10.361 -11.333 1.00 66.31 201 SER A N 1
ATOM 1639 C CA . SER A 1 201 ? -4.757 10.017 -10.480 1.00 66.31 201 SER A CA 1
ATOM 1640 C C . SER A 1 201 ? -4.826 10.696 -9.112 1.00 66.31 201 SER A C 1
ATOM 1642 O O . SER A 1 201 ? -4.294 10.175 -8.143 1.00 66.31 201 SER A O 1
ATOM 1644 N N . PHE A 1 202 ? -5.475 11.853 -8.995 1.00 68.31 202 PHE A N 1
ATOM 1645 C CA . PHE A 1 202 ? -5.672 12.507 -7.704 1.00 68.31 202 PHE A CA 1
ATOM 1646 C C . PHE A 1 202 ? -6.761 11.827 -6.861 1.00 68.31 202 PHE A C 1
ATOM 1648 O O . PHE A 1 202 ? -6.655 11.759 -5.641 1.00 68.31 202 PHE A O 1
ATOM 1655 N N . ILE A 1 203 ? -7.815 11.317 -7.496 1.00 69.44 203 ILE A N 1
ATOM 1656 C CA . ILE A 1 203 ? -8.994 10.788 -6.795 1.00 69.44 203 ILE A CA 1
ATOM 1657 C C . ILE A 1 203 ? -8.850 9.292 -6.492 1.00 69.44 203 ILE A C 1
ATOM 1659 O O . ILE A 1 203 ? -9.311 8.820 -5.457 1.00 69.44 203 ILE A O 1
ATOM 1663 N N . ASN A 1 204 ? -8.217 8.539 -7.388 1.00 71.75 204 ASN A N 1
ATOM 1664 C CA . ASN A 1 204 ? -8.155 7.087 -7.343 1.00 71.75 204 ASN A CA 1
ATOM 1665 C C . ASN A 1 204 ? -6.737 6.623 -6.951 1.00 71.75 204 ASN A C 1
ATOM 1667 O O . ASN A 1 204 ? -5.810 6.793 -7.747 1.00 71.75 204 ASN A O 1
ATOM 1671 N N . PRO A 1 205 ? -6.556 5.988 -5.776 1.00 67.81 205 PRO A N 1
ATOM 1672 C CA . PRO A 1 205 ? -5.250 5.531 -5.305 1.00 67.81 205 PRO A CA 1
ATOM 1673 C C . PRO A 1 205 ? -4.561 4.544 -6.250 1.00 67.81 205 PRO A C 1
ATOM 1675 O O . PRO A 1 205 ? -3.349 4.620 -6.417 1.00 67.81 205 PRO A O 1
ATOM 1678 N N . MET A 1 206 ? -5.310 3.649 -6.904 1.00 70.56 206 MET A N 1
ATOM 1679 C CA . MET A 1 206 ? -4.741 2.703 -7.875 1.00 70.56 206 MET A CA 1
ATOM 1680 C C . MET A 1 206 ? -4.328 3.412 -9.159 1.00 70.56 206 MET A C 1
ATOM 1682 O O . MET A 1 206 ? -3.283 3.106 -9.716 1.00 70.56 206 MET A O 1
ATOM 1686 N N . SER A 1 207 ? -5.098 4.408 -9.600 1.00 63.28 207 SER A N 1
ATOM 1687 C CA . SER A 1 207 ? -4.700 5.271 -10.712 1.00 63.28 207 SER A CA 1
ATOM 1688 C C . SER A 1 207 ? -3.466 6.081 -10.349 1.00 63.28 207 SER A C 1
ATOM 1690 O O . SER A 1 207 ? -2.561 6.141 -11.158 1.00 63.28 207 SER A O 1
ATOM 1692 N N . ASN A 1 208 ? -3.365 6.638 -9.140 1.00 69.56 208 ASN A N 1
ATOM 1693 C CA . ASN A 1 208 ? -2.144 7.305 -8.695 1.00 69.56 208 ASN A CA 1
ATOM 1694 C C . ASN A 1 208 ? -0.956 6.341 -8.693 1.00 69.56 208 ASN A C 1
ATOM 1696 O O . ASN A 1 208 ? 0.087 6.649 -9.250 1.00 69.56 208 ASN A O 1
ATOM 1700 N N . PHE A 1 209 ? -1.129 5.158 -8.109 1.00 68.00 209 PHE A N 1
ATOM 1701 C CA . PHE A 1 209 ? -0.078 4.157 -8.018 1.00 68.00 209 PHE A CA 1
ATOM 1702 C C . PHE A 1 209 ? 0.416 3.724 -9.403 1.00 68.00 209 PHE A C 1
ATOM 1704 O O . PHE A 1 209 ? 1.613 3.734 -9.658 1.00 68.00 209 PHE A O 1
ATOM 1711 N N . LEU A 1 210 ? -0.507 3.398 -10.309 1.00 66.31 210 LEU A N 1
ATOM 1712 C CA . LEU A 1 210 ? -0.196 2.889 -11.643 1.00 66.31 210 LEU A CA 1
ATOM 1713 C C . LEU A 1 210 ? 0.238 4.015 -12.594 1.00 66.31 210 LEU A C 1
ATOM 1715 O O . LEU A 1 210 ? 1.224 3.879 -13.296 1.00 66.31 210 LEU A O 1
ATOM 1719 N N . ILE A 1 211 ? -0.449 5.161 -12.611 1.00 60.75 211 ILE A N 1
ATOM 1720 C CA . ILE A 1 211 ? -0.143 6.284 -13.514 1.00 60.75 211 ILE A CA 1
ATOM 1721 C C . ILE A 1 211 ? 1.093 7.049 -13.045 1.00 60.75 211 ILE A C 1
ATOM 1723 O O . ILE A 1 211 ? 1.911 7.416 -13.878 1.00 60.75 211 ILE A O 1
ATOM 1727 N N . SER A 1 212 ? 1.284 7.310 -11.752 1.00 62.19 212 SER A N 1
ATOM 1728 C CA . SER A 1 212 ? 2.483 8.033 -11.305 1.00 62.19 212 SER A CA 1
ATOM 1729 C C . SER A 1 212 ? 3.764 7.240 -11.553 1.00 62.19 212 SER A C 1
ATOM 1731 O O . SER A 1 212 ? 4.799 7.857 -11.797 1.00 62.19 212 SER A O 1
ATOM 1733 N N . TRP A 1 213 ? 3.681 5.905 -11.592 1.00 60.91 213 TRP A N 1
ATOM 1734 C CA . TRP A 1 213 ? 4.783 5.064 -12.054 1.00 60.91 213 TRP A CA 1
ATOM 1735 C C . TRP A 1 213 ? 5.087 5.207 -13.549 1.00 60.91 213 TRP A C 1
ATOM 1737 O O . TRP A 1 213 ? 6.246 5.129 -13.946 1.00 60.91 213 TRP A O 1
ATOM 1747 N N . ASN A 1 214 ? 4.081 5.506 -14.373 1.00 56.16 214 ASN A N 1
ATOM 1748 C CA . ASN A 1 214 ? 4.213 5.567 -15.832 1.00 56.16 214 ASN A CA 1
ATOM 1749 C C . ASN A 1 214 ? 4.867 6.854 -16.375 1.00 56.16 214 ASN A C 1
ATOM 1751 O O . ASN A 1 214 ? 5.179 6.919 -17.560 1.00 56.16 214 ASN A O 1
ATOM 1755 N N . TYR A 1 215 ? 5.039 7.905 -15.564 1.00 50.81 215 TYR A N 1
ATOM 1756 C CA . TYR A 1 215 ? 5.403 9.250 -16.055 1.00 50.81 215 TYR A CA 1
ATOM 1757 C C . TYR A 1 215 ? 6.710 9.824 -15.465 1.00 50.81 215 TYR A C 1
ATOM 1759 O O . TYR A 1 215 ? 6.960 11.026 -15.588 1.00 50.81 215 TYR A O 1
ATOM 1767 N N . GLY A 1 216 ? 7.556 8.978 -14.867 1.00 47.62 216 GLY A N 1
ATOM 1768 C CA . GLY A 1 216 ? 8.922 9.321 -14.445 1.00 47.62 216 GLY A CA 1
ATOM 1769 C C . GLY A 1 216 ? 9.055 10.067 -13.107 1.00 47.62 216 GLY A C 1
ATOM 1770 O O . GLY A 1 216 ? 8.067 10.446 -12.471 1.00 47.62 216 GLY A O 1
ATOM 1771 N N . ASP A 1 217 ? 10.315 10.280 -12.703 1.00 51.97 217 ASP A N 1
ATOM 1772 C CA . ASP A 1 217 ? 10.786 10.678 -11.360 1.00 51.97 217 ASP A CA 1
ATOM 1773 C C . ASP A 1 217 ? 9.976 11.783 -10.664 1.00 51.97 217 ASP A C 1
ATOM 1775 O O . ASP A 1 217 ? 9.722 11.716 -9.462 1.00 51.97 217 ASP A O 1
ATOM 1779 N N . PHE A 1 218 ? 9.517 12.801 -11.400 1.00 52.31 218 PHE A N 1
ATOM 1780 C CA . PHE A 1 218 ? 8.777 13.909 -10.794 1.00 52.31 218 PHE A CA 1
ATOM 1781 C C . PHE A 1 218 ? 7.415 13.466 -10.241 1.00 52.31 218 PHE A C 1
ATOM 1783 O O . PHE A 1 218 ? 7.011 13.935 -9.180 1.00 52.31 218 PHE A O 1
ATOM 1790 N N . ARG A 1 219 ? 6.710 12.540 -10.913 1.00 61.69 219 ARG A N 1
ATOM 1791 C CA . ARG A 1 219 ? 5.376 12.073 -10.485 1.00 61.69 219 ARG A CA 1
ATOM 1792 C C . ARG A 1 219 ? 5.440 11.059 -9.341 1.00 61.69 219 ARG A C 1
ATOM 1794 O O . ARG A 1 219 ? 4.495 10.986 -8.558 1.00 61.69 219 ARG A O 1
ATOM 1801 N N . VAL A 1 220 ? 6.567 10.370 -9.174 1.00 65.00 220 VAL A N 1
ATOM 1802 C CA . VAL A 1 220 ? 6.817 9.447 -8.054 1.00 65.00 220 VAL A CA 1
ATOM 1803 C C . VAL A 1 220 ? 6.778 10.185 -6.713 1.00 65.00 220 VAL A C 1
ATOM 1805 O O . VAL A 1 220 ? 6.122 9.735 -5.775 1.00 65.00 220 VAL A O 1
ATOM 1808 N N . CYS A 1 221 ? 7.374 11.378 -6.635 1.00 70.50 221 CYS A N 1
ATOM 1809 C CA . CYS A 1 221 ? 7.298 12.229 -5.444 1.00 70.50 221 CYS A CA 1
ATOM 1810 C C . CYS A 1 221 ? 5.857 12.649 -5.108 1.00 70.50 221 CYS A C 1
ATOM 1812 O O . CYS A 1 221 ? 5.479 12.654 -3.936 1.00 70.50 221 CYS A O 1
ATOM 1814 N N . TYR A 1 222 ? 5.027 12.953 -6.116 1.00 71.81 222 TYR A N 1
ATOM 1815 C CA . TYR A 1 222 ? 3.604 13.249 -5.897 1.00 71.81 222 TYR A CA 1
ATOM 1816 C C . TYR A 1 222 ? 2.834 12.032 -5.400 1.00 71.81 222 TYR A C 1
ATOM 1818 O O . TYR A 1 222 ? 1.986 12.178 -4.524 1.00 71.81 222 TYR A O 1
ATOM 1826 N N . ALA A 1 223 ? 3.131 10.844 -5.923 1.00 72.50 223 ALA A N 1
ATOM 1827 C CA . ALA A 1 223 ? 2.509 9.612 -5.460 1.00 72.50 223 ALA A CA 1
ATOM 1828 C C . ALA A 1 223 ? 2.879 9.291 -4.017 1.00 72.50 223 ALA A C 1
ATOM 1830 O O . ALA A 1 223 ? 2.008 8.985 -3.206 1.00 72.50 223 ALA A O 1
ATOM 1831 N N . LEU A 1 224 ? 4.158 9.424 -3.668 1.00 79.25 224 LEU A N 1
ATOM 1832 C CA . LEU 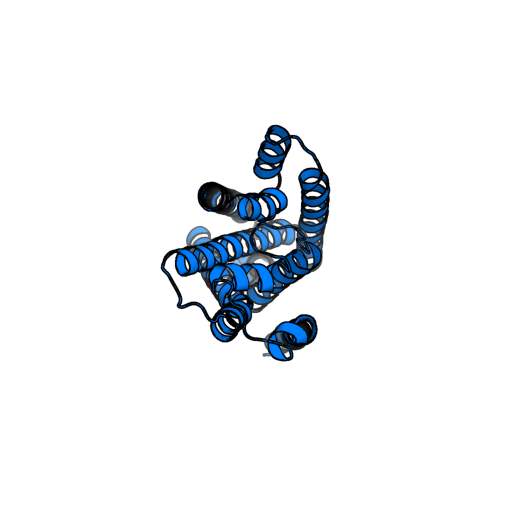A 1 224 ? 4.626 9.260 -2.296 1.00 79.25 224 LEU A CA 1
ATOM 1833 C C . LEU A 1 224 ? 3.946 10.261 -1.359 1.00 79.25 224 LEU A C 1
ATOM 1835 O O . LEU A 1 224 ? 3.422 9.861 -0.321 1.00 79.25 224 LEU A O 1
ATOM 1839 N N . ALA A 1 225 ? 3.877 11.540 -1.740 1.00 82.62 225 ALA A N 1
ATOM 1840 C CA . ALA A 1 225 ? 3.175 12.560 -0.964 1.00 82.62 225 ALA A CA 1
ATOM 1841 C C . ALA A 1 225 ? 1.675 12.247 -0.815 1.00 82.62 225 ALA A C 1
ATOM 1843 O O . ALA A 1 225 ? 1.125 12.371 0.279 1.00 82.62 225 ALA A O 1
ATOM 1844 N N . TYR A 1 226 ? 1.027 11.785 -1.889 1.00 83.25 226 TYR A N 1
ATOM 1845 C CA . TYR A 1 226 ? -0.369 11.355 -1.880 1.00 83.25 226 TYR A CA 1
ATOM 1846 C C . TYR A 1 226 ? -0.594 10.194 -0.907 1.00 83.25 226 TYR A C 1
ATOM 1848 O O . TYR A 1 226 ? -1.458 10.275 -0.036 1.00 83.25 226 TYR A O 1
ATOM 1856 N N . PHE A 1 227 ? 0.213 9.136 -0.998 1.00 84.25 227 PHE A N 1
ATOM 1857 C CA . PHE A 1 227 ? 0.088 7.970 -0.128 1.00 84.25 227 PHE A CA 1
ATOM 1858 C C . PHE A 1 227 ? 0.462 8.272 1.325 1.00 84.25 227 PHE A C 1
ATOM 1860 O O . PHE A 1 227 ? -0.138 7.696 2.233 1.00 84.25 227 PHE A O 1
ATOM 1867 N N . LEU A 1 228 ? 1.388 9.198 1.578 1.00 89.69 228 LEU A N 1
ATOM 1868 C CA . LEU A 1 228 ? 1.671 9.702 2.923 1.00 89.69 228 LEU A CA 1
ATOM 1869 C C . LEU A 1 228 ? 0.466 10.450 3.499 1.00 89.69 228 LEU A C 1
ATOM 1871 O O . LEU A 1 228 ? 0.029 10.136 4.605 1.00 89.69 228 LEU A O 1
ATOM 1875 N N . ALA A 1 229 ? -0.117 11.385 2.744 1.00 88.81 229 ALA A N 1
ATOM 1876 C CA . ALA A 1 229 ? -1.318 12.100 3.168 1.00 88.81 229 ALA A CA 1
ATOM 1877 C C . ALA A 1 229 ? -2.484 11.131 3.416 1.00 88.81 229 ALA A C 1
ATOM 1879 O O . ALA A 1 229 ? -3.151 11.210 4.449 1.00 88.81 229 ALA A O 1
ATOM 1880 N N . PHE A 1 230 ? -2.676 10.159 2.522 1.00 88.81 230 PHE A N 1
ATOM 1881 C CA . PHE A 1 230 ? -3.696 9.127 2.670 1.00 88.81 230 PHE A CA 1
ATOM 1882 C C . PHE A 1 230 ? -3.471 8.266 3.920 1.00 88.81 230 PHE A C 1
ATOM 1884 O O . PHE A 1 230 ? -4.423 8.017 4.654 1.00 88.81 230 PHE A O 1
ATOM 1891 N N . SER A 1 231 ? -2.214 7.922 4.229 1.00 91.69 231 SER A N 1
ATOM 1892 C CA . SER A 1 231 ? -1.819 7.203 5.455 1.00 91.69 231 SER A CA 1
ATOM 1893 C C . SER A 1 231 ? -2.181 7.968 6.721 1.00 91.69 231 SER A C 1
ATOM 1895 O O . SER A 1 231 ? -2.689 7.384 7.680 1.00 91.69 231 SER A O 1
ATOM 1897 N N . VAL A 1 232 ? -1.939 9.280 6.735 1.00 92.94 232 VAL A N 1
ATOM 1898 C CA . VAL A 1 232 ? -2.284 10.140 7.875 1.00 92.94 232 VAL A CA 1
ATOM 1899 C C . VAL A 1 232 ? -3.800 10.207 8.051 1.00 92.94 232 VAL A C 1
ATOM 1901 O O . VAL A 1 232 ? -4.296 10.012 9.161 1.00 92.94 232 VAL A O 1
ATOM 1904 N N . ILE A 1 233 ? -4.542 10.427 6.962 1.00 93.00 233 ILE A N 1
ATOM 1905 C CA . ILE A 1 233 ? -6.006 10.540 6.988 1.00 93.00 233 ILE A CA 1
ATOM 1906 C C . ILE A 1 233 ? -6.651 9.217 7.419 1.00 93.00 233 ILE A C 1
ATOM 1908 O O . ILE A 1 233 ? -7.473 9.210 8.335 1.00 93.00 233 ILE A O 1
ATOM 1912 N N . SER A 1 234 ? -6.267 8.092 6.810 1.00 92.50 234 SER A N 1
ATOM 1913 C CA . SER A 1 234 ? -6.821 6.769 7.125 1.00 92.50 234 SER A CA 1
ATOM 1914 C C . SER A 1 234 ? -6.556 6.381 8.584 1.00 92.50 234 SER A C 1
ATOM 1916 O O . SER A 1 234 ? -7.461 5.921 9.285 1.00 92.50 234 SER A O 1
ATOM 1918 N N . THR A 1 235 ? -5.351 6.665 9.088 1.00 94.81 235 THR A N 1
ATOM 1919 C CA . THR A 1 235 ? -4.986 6.445 10.495 1.00 94.81 235 THR A CA 1
ATOM 1920 C C . THR A 1 235 ? -5.809 7.320 11.437 1.00 94.81 235 THR A C 1
ATOM 1922 O O . THR A 1 235 ? -6.286 6.835 12.464 1.00 94.81 235 THR A O 1
ATOM 1925 N N . ALA A 1 236 ? -6.013 8.596 11.098 1.00 94.00 236 ALA A N 1
ATOM 1926 C CA . ALA A 1 236 ? -6.823 9.511 11.897 1.00 94.00 236 ALA A CA 1
ATOM 1927 C C . ALA A 1 236 ? -8.294 9.070 11.957 1.00 94.00 236 ALA A C 1
ATOM 1929 O O . ALA A 1 236 ? -8.889 9.071 13.035 1.00 94.00 236 ALA A O 1
ATOM 1930 N N . LEU A 1 237 ? -8.868 8.631 10.832 1.00 94.31 237 LEU A N 1
ATOM 1931 C CA . LEU A 1 237 ? -10.231 8.094 10.778 1.00 94.31 237 LEU A CA 1
ATOM 1932 C C . LEU A 1 237 ? -10.384 6.842 11.649 1.00 94.31 237 LEU A C 1
ATOM 1934 O O . LEU A 1 237 ? -11.343 6.738 12.418 1.00 94.31 237 LEU A O 1
ATOM 1938 N N . LEU A 1 238 ? -9.422 5.916 11.580 1.00 92.88 238 LEU A N 1
ATOM 1939 C CA . LEU A 1 238 ? -9.408 4.737 12.444 1.00 92.88 238 LEU A CA 1
ATOM 1940 C C . LEU A 1 238 ? -9.279 5.120 13.921 1.00 92.88 238 LEU A C 1
ATOM 1942 O O . LEU A 1 238 ? -10.005 4.580 14.754 1.00 92.88 238 LEU A O 1
ATOM 1946 N N . TRP A 1 239 ? -8.413 6.079 14.252 1.00 94.19 239 TRP A N 1
ATOM 1947 C CA . TRP A 1 239 ? -8.266 6.575 15.619 1.00 94.19 239 TRP A CA 1
ATOM 1948 C C . TRP A 1 239 ? -9.569 7.157 16.167 1.00 94.19 239 TRP A C 1
ATOM 1950 O O . TRP A 1 239 ? -9.971 6.803 17.273 1.00 94.19 239 TRP A O 1
ATOM 1960 N N . ILE A 1 240 ? -10.244 8.022 15.402 1.00 92.44 240 ILE A N 1
ATOM 1961 C CA . ILE A 1 240 ? -11.529 8.620 15.797 1.00 92.44 240 ILE A CA 1
ATOM 1962 C C . ILE A 1 240 ? -12.545 7.518 16.104 1.00 92.44 240 ILE A C 1
ATOM 1964 O O . ILE A 1 240 ? -13.221 7.567 17.131 1.00 92.44 240 ILE A O 1
ATOM 1968 N N . LYS A 1 241 ? -12.604 6.490 15.254 1.00 90.56 241 LYS A N 1
ATOM 1969 C CA . LYS A 1 241 ? -13.500 5.352 15.444 1.00 90.56 241 LYS A CA 1
ATOM 1970 C C . LYS A 1 241 ? -13.176 4.567 16.714 1.00 90.56 241 LYS A C 1
ATOM 1972 O O . LYS A 1 241 ? -14.043 4.407 17.564 1.00 90.56 241 LYS A O 1
ATOM 1977 N N . VAL A 1 242 ? -11.919 4.161 16.899 1.00 88.31 242 VAL A N 1
ATOM 1978 C CA . VAL A 1 242 ? -11.456 3.445 18.104 1.00 88.31 242 VAL A CA 1
ATOM 1979 C C . VAL A 1 242 ? -11.689 4.272 19.371 1.00 88.31 242 VAL A C 1
ATOM 1981 O O . VAL A 1 242 ? -12.085 3.739 20.406 1.00 88.31 242 VAL A O 1
ATOM 1984 N N . ARG A 1 243 ? -11.468 5.588 19.311 1.00 87.50 243 ARG A N 1
ATOM 1985 C CA . ARG A 1 243 ? -11.709 6.506 20.428 1.00 87.50 243 ARG A CA 1
ATOM 1986 C C . ARG A 1 243 ? -13.180 6.542 20.832 1.00 87.50 243 ARG A C 1
ATOM 1988 O O . ARG A 1 243 ? -13.433 6.628 22.027 1.00 87.50 243 ARG A O 1
ATOM 1995 N N . ASN A 1 244 ? -14.101 6.464 19.881 1.00 85.44 244 ASN A N 1
ATOM 1996 C CA . ASN A 1 244 ? -15.536 6.580 20.135 1.00 85.44 244 ASN A CA 1
ATOM 1997 C C . ASN A 1 244 ? -16.229 5.228 20.346 1.00 85.44 244 ASN A C 1
ATOM 1999 O O . ASN A 1 244 ? -17.433 5.198 20.564 1.00 85.44 244 ASN A O 1
ATOM 2003 N N . MET A 1 245 ? -15.495 4.115 20.277 1.00 80.25 245 MET A N 1
ATOM 2004 C CA . MET A 1 245 ? -16.060 2.807 20.581 1.00 80.25 245 MET A CA 1
ATOM 2005 C C . MET A 1 245 ? -16.315 2.654 22.081 1.00 80.25 245 MET A C 1
ATOM 2007 O O . MET A 1 245 ? -15.389 2.757 22.905 1.00 80.25 245 MET A O 1
ATOM 2011 N N . ASP A 1 246 ? -17.572 2.350 22.396 1.00 67.56 246 ASP A N 1
ATOM 2012 C CA . ASP A 1 246 ? -17.984 1.816 23.683 1.00 67.56 246 ASP A CA 1
ATOM 2013 C C . ASP A 1 246 ? -17.466 0.388 23.782 1.00 67.56 246 ASP A C 1
ATOM 2015 O O . ASP A 1 246 ? -17.910 -0.526 23.086 1.00 67.56 246 ASP A O 1
ATOM 2019 N N . VAL A 1 247 ? -16.471 0.195 24.638 1.00 63.31 247 VAL A N 1
ATOM 2020 C CA . VAL A 1 247 ? -16.018 -1.148 24.972 1.00 63.31 247 VAL A CA 1
ATOM 2021 C C . VAL A 1 247 ? -16.925 -1.644 26.073 1.00 63.31 247 VAL A C 1
ATOM 2023 O O . VAL A 1 247 ? -16.712 -1.354 27.249 1.00 63.31 247 VAL A O 1
ATOM 2026 N N . LEU A 1 248 ? -17.992 -2.326 25.661 1.00 52.56 248 LEU A N 1
ATOM 2027 C CA . LEU A 1 248 ? -18.864 -3.041 26.576 1.00 52.56 248 LEU A CA 1
ATOM 2028 C C . LEU A 1 248 ? -18.016 -4.064 27.329 1.00 52.56 248 LEU A C 1
ATOM 2030 O O . LEU A 1 248 ? -17.432 -4.961 26.725 1.00 52.56 248 LEU A O 1
ATOM 2034 N N . VAL A 1 249 ? -17.963 -3.898 28.649 1.00 43.22 249 VAL A N 1
ATOM 2035 C CA . VAL A 1 249 ? -17.558 -4.931 29.601 1.00 43.22 249 VAL A CA 1
ATOM 2036 C C . VAL A 1 249 ? -18.452 -6.137 29.320 1.00 43.22 249 VAL A C 1
ATOM 2038 O O . VAL A 1 249 ? -19.662 -6.034 29.566 1.00 43.22 249 VAL A O 1
ATOM 2041 N N . PRO A 1 250 ? -17.950 -7.274 28.803 1.00 40.25 250 PRO A N 1
ATOM 2042 C CA . PRO A 1 250 ? -18.676 -8.508 28.981 1.00 40.25 250 PRO A CA 1
ATOM 2043 C C . PRO A 1 250 ? -18.784 -8.651 30.494 1.00 40.25 250 PRO A C 1
ATOM 2045 O O . PRO A 1 250 ? -17.774 -8.736 31.196 1.00 40.25 250 PRO A O 1
ATOM 2048 N N . LYS A 1 251 ? -20.009 -8.608 31.020 1.00 37.41 251 LYS A N 1
ATOM 2049 C CA . LYS A 1 251 ? -20.269 -9.126 32.357 1.00 37.41 251 LYS A CA 1
ATOM 2050 C C . LYS A 1 251 ? -19.876 -10.597 32.294 1.00 37.41 251 LYS A C 1
ATOM 2052 O O . LYS A 1 251 ? -20.695 -11.430 31.937 1.00 37.41 251 LYS A O 1
ATOM 2057 N N . HIS A 1 252 ? -18.609 -10.902 32.542 1.00 39.75 252 HIS A N 1
ATOM 2058 C CA . HIS A 1 252 ? -18.210 -12.253 32.855 1.00 39.75 252 HIS A CA 1
ATOM 2059 C C . HIS A 1 252 ? -18.890 -12.553 34.182 1.00 39.75 252 HIS A C 1
ATOM 2061 O O . HIS A 1 252 ? -18.533 -11.961 35.202 1.00 39.75 252 HIS A O 1
ATOM 2067 N N . ASP A 1 253 ? -19.962 -13.335 34.082 1.00 44.22 253 ASP A N 1
ATOM 2068 C CA . ASP A 1 253 ? -20.488 -14.271 35.068 1.00 44.22 253 ASP A CA 1
ATOM 2069 C C . ASP A 1 253 ? -19.860 -14.082 36.454 1.00 44.22 253 ASP A C 1
ATOM 2071 O O . ASP A 1 253 ? -18.888 -14.732 36.837 1.00 44.22 253 ASP A O 1
ATOM 2075 N N . ARG A 1 254 ? -20.401 -13.109 37.193 1.00 38.09 254 ARG A N 1
ATOM 2076 C CA . ARG A 1 254 ? -20.326 -13.097 38.652 1.00 38.09 254 ARG A CA 1
ATOM 2077 C C . ARG A 1 254 ? -21.549 -13.837 39.174 1.00 38.09 254 ARG A C 1
ATOM 2079 O O . ARG A 1 254 ? -22.390 -13.205 39.801 1.00 38.09 254 ARG A O 1
ATOM 2086 N N . GLU A 1 255 ? -21.643 -15.124 38.871 1.00 36.72 255 GLU A N 1
ATOM 2087 C CA . GLU A 1 255 ? -22.462 -16.099 39.602 1.00 36.72 255 GLU A CA 1
ATOM 2088 C C . GLU A 1 255 ? -21.704 -17.425 39.666 1.00 36.72 255 GLU A C 1
ATOM 2090 O O . GLU A 1 255 ? -21.223 -17.886 38.606 1.00 36.72 255 GLU A O 1
#

pLDDT: mean 71.57, std 14.98, range [26.78, 94.81]

Foldseek 3Di:
DVVVVVLCPVVVVVVVVLCVVLVCLVPPQAADQDALLQQLCCSQQVAGDLGPDTPNVSNVVLLVQLLSQLVSQADQPLCCCVPPVVVDVVVDPLVVVLVVNLVSSLVSLLVSLCVSSVSSSVSSCVRHPDDHDPVSVVSVVLSSLLSSLSSSLLSLQLSQQCNVPPSVVSNVVSVVLLVVLSVVLVVQVPDPDPVSLVVSLLVRLNSLVVVLSNPDDVSSVVNSVSSVVSSVVSSVSSSVVSVPDDSDDPPPDPD

Radius of gyration: 20.21 Å; chains: 1; bounding box: 49×40×65 Å

Secondary structure (DSSP, 8-state):
-HHHHHHHHHHHHHHHHHHHTTTHHHH----BSS-HHHHHHHHHHTB-TT-S-B-HHHHHHHHHHHHHHHHHH---HHHHHHHHHHHHHHHS-HHHHHHHHHHHHHHHHHHHHHHHHHHHHHHHHHHBSSPP-HHHHHHHHHHHHHHHHHHHHHHHHHHHHHTTS-HHHHHHHHHHHHHHHHHHHHHHHT-S-HHHHHHHHHH-HHHHHHHHHHT-HHHHHHHHHHHHHHHHHHHHHHHHHHHH-----------

Sequence (255 aa):
MYAFKRKYKFILGLVIIIIISRYDLILFSEPMDDRVGELFLMHFFGGSYKMEKLDMSLSVVGLLGNIYIALLFCDYLSEDIKGYGELIFTRCSRIRWFAKKVLGTVFYSLLGTILNLFLYIANAVYTSNCSLDYRDILVIFSGISMLMLFTFNSIILINYFSLDYENSIGFILFYSGVIVSTILAMNVQNYNNEMWKRIVSFINPMSNFLISWNYGDFRVCYALAYFLAFSVISTALLWIKVRNMDVLVPKHDRE

=== Feature glossary ===
The record interleaves many kinds of information about one protein. Here is each kind framed as the question it answers.

Q: What does the local fold look like, residue by residue?
A: A 3Di character summarizes, for each residue, the relative orientation of the Cα frame of its nearest spatial neighbor. Because it encodes fold topology rather than chemistry, 3Di alignments detect remote structural similarity that sequence alignment misses.

Q: Which residues are in helices, strands, or loops?
A: Secondary structure is the local, repeating backbone conformation. DSSP classifies it into eight states by reading the hydrogen-bond network: three helix types (H, G, I), two β types (E, B), two non-regular types (T, S), and unstructured coil (-).

Q: How big and how compact is the whole molecule?
A: Three whole-structure scalars: the radius of gyration (RMS distance of Cα from centroid, in Å), the count of Cα–Cα contacts (pairs closer than 8 Å and separated by more than four residues in sequence — i.e. tertiary, not local, contacts), and the bounding-box dimensions. Together they distinguish compact globular folds from extended fibres or disordered chains.

Q: How confident is the AlphaFold model at each residue?
A: For AlphaFold models, the B-factor field carries pLDDT — the model's own estimate of local accuracy on a 0–100 scale. Regions with pLDDT<50 should be treated as essentially unmodeled; they often correspond to intrinsically disordered segments.

Q: What family and function is it annotated with?
A: Functional annotations link the protein to curated databases. InterPro entries identify conserved domains and families by matching the sequence against member-database signatures (Pfam, PROSITE, CDD, …). Gene Ontology (GO) terms describe molecular function, biological process, and cellular component in a controlled vocabulary. CATH places the structure in a hierarchical fold classification (Class/Architecture/Topology/Homologous-superfamily). The organism is the source species.

Q: What known structures does this most resemble?
A: Nearest PDB neighbors are the top structural matches found by Foldseek when searching this structure against the entire Protein Data Bank. Each hit reports a TM-score (0 to 1; >0.5 almost always implies the same fold) and an E-value. These are *structural* homologs — they may share no detectable sequence similarity.

Q: Which residues are buried vs exposed?
A: Solvent-accessible surface area (SASA) is the area in Å² traced out by the centre of a 1.4 Å probe sphere (a water molecule) rolled over the protein's van der Waals surface (Shrake–Rupley / Lee–Richards construction). Buried residues have near-zero SASA; fully exposed residues can exceed 200 Å². The total SASA scales roughly with the number of surface residues.

Q: What are the backbone torsion angles?
A: φ (phi) and ψ (psi) are the two rotatable backbone dihedrals per residue: φ is the C(i-1)–N–Cα–C torsion, ψ is the N–Cα–C–N(i+1) torsion, both in degrees on (−180°, 180°]. α-helical residues cluster near (−60°, −45°); β-strand residues near (−120°, +130°). A Ramachandran plot is simply a scatter of (φ, ψ) for every residue.

Q: Are the domains correctly placed relative to each other?
A: Predicted aligned error is AlphaFold's pairwise confidence. Unlike pLDDT (per-residue), PAE is per-residue-pair and captures whether two parts of the structure are correctly placed relative to each other. Units are ångströms of expected positional error.

Q: What if only a Cα trace is available?
A: P-SEA three-state annotation labels each residue as helix, strand, or coil based purely on the geometry of the Cα trace. It serves as a fallback when the full backbone (and thus DSSP) is unavailable.

Q: What is the amino-acid chain?
A: This is the polypeptide sequence — one letter per residue, N-terminus first. Length ranges from a few dozen residues for small domains to over a thousand for large multi-domain proteins.

Q: What do the rendered images show?
A: The six renders are orthographic views along the three Cartesian axes in both directions. Representation (cartoon, sticks, or surface) and color scheme (sequence-rainbow or by-chain) vary across proteins so the training set covers all the common visualization conventions.

Q: What do the diagnostic plots show?
A: Plot images: a contact map (which residues are close in 3D, as an N×N binary image), a Ramachandran scatter (backbone torsion angles, revealing secondary-structure composition at a glance), and — for AlphaFold structures — a PAE heatmap (pairwise prediction confidence).

Q: How mobile is each atom in the crystal?
A: B-factor (Debye–Waller factor) reflects atomic displacement in the crystal lattice. It is an experimental observable (units Å²), not a prediction; low values mean the atom is pinned down, high values mean it moves or is heterogeneous across the crystal.

Q: Where is each backbone atom in 3D?
A: The mmCIF table is the protein's shape written out atom by atom. For each backbone N, Cα, C, and carbonyl O, it records an (x, y, z) coordinate triple in Å plus the residue type, chain letter, and residue number.